Protein AF-A0ABC8TEW1-F1 (afdb_monomer)

Solvent-accessible surface area (backbone atoms only — not comparable to full-atom values): 14414 Å² total; per-residue (Å²): 144,77,84,78,77,64,67,67,63,64,53,52,62,52,54,54,56,55,55,70,75,44,94,51,66,62,62,63,57,70,31,60,87,65,43,56,61,57,52,53,56,56,70,73,49,79,91,61,73,75,91,67,68,48,74,65,58,56,48,53,52,50,57,64,40,71,76,42,60,70,69,55,37,52,51,50,47,52,53,52,58,56,67,64,66,72,83,84,66,89,37,22,52,32,55,56,67,49,50,53,58,57,54,73,49,40,28,35,48,41,70,60,51,52,51,51,46,56,58,61,72,70,68,54,79,44,64,67,50,22,47,51,52,39,48,55,56,48,50,58,66,68,56,46,58,73,72,49,67,75,49,80,71,56,82,92,49,49,31,30,40,52,73,36,58,68,46,33,59,29,52,50,49,40,49,55,48,41,68,46,57,44,95,75,61,46,73,64,49,53,53,50,32,55,52,27,48,53,48,45,52,49,65,69,66,50,80,83,59,90,54,80,61,78,40,68,30,40,38,69,52,47,29,59,75,58,63,42,47,78,38,68,79,76,72,80,79,69,75,81,76,78,80,124

Mean predicted aligned error: 14.43 Å

Foldseek 3Di:
DDDDPPPPVVLVLLVVLVVVLDPPCVVVVVCPPLCVVVVVVVVVDPPDQPVPQDPVNVVVVVVSQVVDPPSSVVVVVVVVVLSVPPDDDLWFKPPVSLLVSCLVWFKDFPVLVVVLLVLLLDFDLALVRLVVNLVSLVCSRVVGPRDDRRDAFDQPTKMFGCSDPPNVVLSVLLNVLSPDHSVPHDPVSVVSNNVSSVVNVVLAVPPPDPPPPRGMDHRVRVCVSSVMDTGHPPPDPPPPPPPD

Radius of gyration: 22.55 Å; Cα contacts (8 Å, |Δi|>4): 212; chains: 1; bounding box: 60×38×79 Å

Nearest PDB structures (foldseek):
  4gqh-assembly3_R  TM=7.582E-01  e=2.233E-05  Tobacco mosaic virus (vulgare)
  4gqh-assembly2_I-1  TM=7.416E-01  e=7.695E-05  Tobacco mosaic virus (vulgare)
  4gqh-assembly2_K  TM=7.281E-01  e=2.369E-04  Tobacco mosaic virus (vulgare)
  4gqh-assembly2_H  TM=7.197E-01  e=2.240E-04  Tobacco mosaic virus (vulgare)
  8eaw-assembly1_b  TM=5.676E-01  e=2.958E-05  Tobacco mosaic virus (vulgare)

Structure (mmCIF, N/CA/C/O backbone):
data_AF-A0ABC8TEW1-F1
#
_entry.id   AF-A0ABC8TEW1-F1
#
loop_
_atom_site.group_PDB
_atom_site.id
_atom_site.type_symbol
_atom_site.label_atom_id
_atom_site.label_alt_id
_atom_site.label_comp_id
_atom_site.label_asym_id
_atom_site.label_entity_id
_atom_site.label_seq_id
_atom_site.pdbx_PDB_ins_code
_atom_site.Cartn_x
_atom_site.Cartn_y
_atom_site.Cartn_z
_atom_site.occupancy
_atom_site.B_iso_or_equiv
_atom_site.auth_seq_id
_atom_site.auth_comp_id
_atom_site.auth_asym_id
_atom_site.auth_atom_id
_atom_site.pdbx_PDB_model_num
ATOM 1 N N . ILE A 1 1 ? 7.070 -18.036 26.709 1.00 30.47 1 ILE A N 1
ATOM 2 C CA . ILE A 1 1 ? 7.094 -18.257 25.244 1.00 30.47 1 ILE A CA 1
ATOM 3 C C . ILE A 1 1 ? 6.119 -17.262 24.622 1.00 30.47 1 ILE A C 1
ATOM 5 O O . ILE A 1 1 ? 4.966 -17.590 24.418 1.00 30.47 1 ILE A O 1
ATOM 9 N N . PHE A 1 2 ? 6.551 -16.016 24.442 1.00 23.75 2 PHE A N 1
ATOM 10 C CA . PHE A 1 2 ? 5.858 -15.011 23.633 1.00 23.75 2 PHE A CA 1
ATOM 11 C C . PHE A 1 2 ? 6.963 -14.154 23.026 1.00 23.75 2 PHE A C 1
ATOM 13 O O . PHE A 1 2 ? 7.597 -13.367 23.724 1.00 23.75 2 PHE A O 1
ATOM 20 N N . GLY A 1 3 ? 7.273 -14.422 21.759 1.00 24.09 3 GLY A N 1
ATOM 21 C CA . GLY A 1 3 ? 8.188 -13.604 20.979 1.00 24.09 3 GLY A CA 1
ATOM 22 C C . GLY A 1 3 ? 7.483 -12.306 20.623 1.00 24.09 3 GLY A C 1
ATOM 23 O O . GLY A 1 3 ? 6.549 -12.310 19.824 1.00 24.09 3 GLY A O 1
ATOM 24 N N . LEU A 1 4 ? 7.916 -11.208 21.240 1.00 26.20 4 LEU A N 1
ATOM 25 C CA . LEU A 1 4 ? 7.709 -9.878 20.690 1.00 26.20 4 LEU A CA 1
ATOM 26 C C . LEU A 1 4 ? 8.483 -9.822 19.371 1.00 26.20 4 LEU A C 1
ATOM 28 O O . LEU A 1 4 ? 9.708 -9.742 19.373 1.00 26.20 4 LEU A O 1
ATOM 32 N N . PHE A 1 5 ? 7.768 -9.905 18.251 1.00 27.91 5 PHE A N 1
ATOM 33 C CA . PHE A 1 5 ? 8.311 -9.439 16.984 1.00 27.91 5 PHE A CA 1
ATOM 34 C C . PHE A 1 5 ? 8.512 -7.931 17.106 1.00 27.91 5 PHE A C 1
ATOM 36 O O . PHE A 1 5 ? 7.558 -7.179 17.313 1.00 27.91 5 PHE A O 1
ATOM 43 N N . ASP A 1 6 ? 9.774 -7.522 17.044 1.00 31.48 6 ASP A N 1
ATOM 44 C CA . ASP A 1 6 ? 10.192 -6.134 17.081 1.00 31.48 6 ASP A CA 1
ATOM 45 C C . ASP A 1 6 ? 9.784 -5.446 15.775 1.00 31.48 6 ASP A C 1
ATOM 47 O O . ASP A 1 6 ? 10.439 -5.542 14.736 1.00 31.48 6 ASP A O 1
ATOM 51 N N . VAL A 1 7 ? 8.638 -4.775 15.832 1.00 35.22 7 VAL A N 1
ATOM 52 C CA . VAL A 1 7 ? 8.077 -3.995 14.731 1.00 35.22 7 VAL A CA 1
ATOM 53 C C . VAL A 1 7 ? 9.023 -2.844 14.344 1.00 35.22 7 VAL A C 1
ATOM 55 O O . VAL A 1 7 ? 9.007 -2.421 13.192 1.00 35.22 7 VAL A O 1
ATOM 58 N N . HIS A 1 8 ? 9.911 -2.377 15.236 1.00 31.91 8 HIS A N 1
ATOM 59 C CA . HIS A 1 8 ? 10.845 -1.290 14.923 1.00 31.91 8 HIS A CA 1
ATOM 60 C C . HIS A 1 8 ? 11.959 -1.694 13.950 1.00 31.91 8 HIS A C 1
ATOM 62 O O . HIS A 1 8 ? 12.359 -0.870 13.125 1.00 31.91 8 HIS A O 1
ATOM 68 N N . GLY A 1 9 ? 12.419 -2.950 13.979 1.00 30.22 9 GLY A N 1
ATOM 69 C CA . GLY A 1 9 ? 13.456 -3.433 13.059 1.00 30.22 9 GLY A CA 1
ATOM 70 C C . GLY A 1 9 ? 12.989 -3.479 11.599 1.00 30.22 9 GLY A C 1
ATOM 71 O O . GLY A 1 9 ? 13.737 -3.133 10.687 1.00 30.22 9 GLY A O 1
ATOM 72 N N . PHE A 1 10 ? 11.718 -3.824 11.368 1.00 32.62 10 PHE A N 1
ATOM 73 C CA . PHE A 1 10 ? 11.151 -3.937 10.019 1.00 32.62 10 PHE A CA 1
ATOM 74 C C . PHE A 1 10 ? 11.005 -2.571 9.322 1.00 32.62 10 PHE A C 1
ATOM 76 O O . PHE A 1 10 ? 11.212 -2.455 8.115 1.00 32.62 10 PHE A O 1
ATOM 83 N N . PHE A 1 11 ? 10.699 -1.517 10.087 1.00 33.81 11 PHE A N 1
ATOM 84 C CA . PHE A 1 11 ? 10.546 -0.162 9.550 1.00 33.81 11 PHE A CA 1
ATOM 85 C C . PHE A 1 11 ? 11.885 0.518 9.223 1.00 33.81 11 PHE A C 1
ATOM 87 O O . PHE A 1 11 ? 11.938 1.295 8.268 1.00 33.81 11 PHE A O 1
ATOM 94 N N . ASN A 1 12 ? 12.971 0.221 9.950 1.00 32.81 12 ASN A N 1
ATOM 95 C CA . ASN A 1 12 ? 14.274 0.868 9.732 1.00 32.81 12 ASN A CA 1
ATOM 96 C C . ASN A 1 12 ? 14.920 0.478 8.397 1.00 32.81 12 ASN A C 1
ATOM 98 O O . ASN A 1 12 ? 15.344 1.357 7.644 1.00 32.81 12 ASN A O 1
ATOM 102 N N . VAL A 1 13 ? 14.905 -0.810 8.043 1.00 34.59 13 VAL A N 1
ATOM 103 C CA . VAL A 1 13 ? 15.490 -1.298 6.781 1.00 34.59 13 VAL A CA 1
ATOM 104 C C . VAL A 1 13 ? 14.774 -0.698 5.558 1.00 34.59 13 VAL A C 1
ATOM 106 O O . VAL A 1 13 ? 15.417 -0.307 4.581 1.00 34.59 13 VAL A O 1
ATOM 109 N N . GLN A 1 14 ? 13.447 -0.542 5.624 1.00 36.62 14 GLN A N 1
ATOM 110 C CA . GLN A 1 14 ? 12.645 0.033 4.535 1.00 36.62 14 GLN A CA 1
ATOM 111 C C . GLN A 1 14 ? 12.821 1.555 4.400 1.00 36.62 14 GLN A C 1
ATOM 113 O O . GLN A 1 14 ? 12.861 2.074 3.283 1.00 36.62 14 GLN A O 1
ATOM 118 N N . LEU A 1 15 ? 13.004 2.274 5.513 1.00 35.50 15 LEU A N 1
ATOM 119 C CA . LEU A 1 15 ? 13.280 3.717 5.514 1.00 35.50 15 LEU A CA 1
ATOM 120 C C . LEU A 1 15 ? 14.621 4.057 4.849 1.00 35.50 15 LEU A C 1
ATOM 122 O O . LEU A 1 15 ? 14.737 5.090 4.186 1.00 35.50 15 LEU A O 1
ATOM 126 N N . VAL A 1 16 ? 15.622 3.184 4.988 1.00 35.34 16 VAL A N 1
ATOM 127 C CA . VAL A 1 16 ? 16.910 3.336 4.299 1.00 35.34 16 VAL A CA 1
ATOM 128 C C . VAL A 1 16 ? 16.748 3.093 2.793 1.00 35.34 16 VAL A C 1
ATOM 130 O O . VAL A 1 16 ? 17.253 3.886 2.002 1.00 35.34 16 VAL A O 1
ATOM 133 N N . ALA A 1 17 ? 15.985 2.076 2.375 1.00 34.44 17 ALA A N 1
ATOM 134 C CA . ALA A 1 17 ? 15.725 1.799 0.956 1.00 34.44 17 ALA A CA 1
ATOM 135 C C . ALA A 1 17 ? 14.921 2.917 0.256 1.00 34.44 17 ALA A C 1
ATOM 137 O O . ALA A 1 17 ? 15.228 3.292 -0.879 1.00 34.44 17 ALA A O 1
ATOM 138 N N . LEU A 1 18 ? 13.941 3.511 0.948 1.00 35.78 18 LEU A N 1
ATOM 139 C CA . LEU A 1 18 ? 13.173 4.663 0.456 1.00 35.78 18 LEU A CA 1
ATOM 140 C C . LEU A 1 18 ? 14.045 5.918 0.298 1.00 35.78 18 LEU A C 1
ATOM 142 O O . LEU A 1 18 ? 13.933 6.606 -0.715 1.00 35.78 18 LEU A O 1
ATOM 146 N N . LYS A 1 19 ? 14.973 6.176 1.232 1.00 36.22 19 LYS A N 1
ATOM 147 C CA . LYS A 1 19 ? 15.931 7.296 1.140 1.00 36.22 19 LYS A CA 1
ATOM 148 C C . LYS A 1 19 ? 16.967 7.141 0.025 1.00 36.22 19 LYS A C 1
ATOM 150 O O . LYS A 1 19 ? 17.519 8.137 -0.420 1.00 36.22 19 LYS A O 1
ATOM 155 N N . VAL A 1 20 ? 17.234 5.919 -0.432 1.00 39.50 20 VAL A N 1
ATOM 156 C CA . VAL A 1 20 ? 18.119 5.649 -1.583 1.00 39.50 20 VAL A CA 1
ATOM 157 C C . VAL A 1 20 ? 17.403 5.912 -2.916 1.00 39.50 20 VAL A C 1
ATOM 159 O O . VAL A 1 20 ? 18.057 6.161 -3.927 1.00 39.50 20 VAL A O 1
ATOM 162 N N . CYS A 1 21 ? 16.065 5.894 -2.927 1.00 36.19 21 CYS A N 1
ATOM 163 C CA . CYS A 1 21 ? 15.253 6.155 -4.119 1.00 36.19 21 CYS A CA 1
ATOM 164 C C . CYS A 1 21 ? 14.914 7.642 -4.332 1.00 36.19 21 CYS A C 1
ATOM 166 O O . CYS A 1 21 ? 14.529 8.015 -5.440 1.00 36.19 21 CYS A O 1
ATOM 168 N N . GLU A 1 22 ? 15.068 8.496 -3.318 1.00 35.66 22 GLU A N 1
ATOM 169 C CA . GLU A 1 22 ? 15.047 9.953 -3.483 1.00 35.66 22 GLU A CA 1
ATOM 170 C C . GLU A 1 22 ? 16.464 10.477 -3.765 1.00 35.66 22 GLU A C 1
ATOM 172 O O . GLU A 1 22 ? 17.426 10.023 -3.145 1.00 35.66 22 GLU A O 1
ATOM 177 N N . PRO A 1 23 ? 16.652 11.477 -4.644 1.00 37.69 23 PRO A N 1
ATOM 178 C CA . PRO A 1 23 ? 17.934 12.150 -4.789 1.00 37.69 23 PRO A CA 1
ATOM 179 C C . PRO A 1 23 ? 18.112 13.163 -3.646 1.00 37.69 23 PRO A C 1
ATOM 181 O O . PRO A 1 23 ? 18.338 14.347 -3.886 1.00 37.69 23 PRO A O 1
ATOM 184 N N . THR A 1 24 ? 17.956 12.755 -2.387 1.00 37.38 24 THR A N 1
ATOM 185 C CA . THR A 1 24 ? 18.134 13.666 -1.257 1.00 37.38 24 THR A CA 1
ATOM 186 C C . THR A 1 24 ? 19.605 13.682 -0.862 1.00 37.38 24 THR A C 1
ATOM 188 O O . THR A 1 24 ? 20.125 12.792 -0.188 1.00 37.38 24 THR A O 1
ATOM 191 N N . GLY A 1 25 ? 20.284 14.767 -1.250 1.00 33.91 25 GLY A N 1
ATOM 192 C CA . GLY A 1 25 ? 21.638 15.121 -0.809 1.00 33.91 25 GLY A CA 1
ATOM 193 C C . GLY A 1 25 ? 21.838 15.115 0.717 1.00 33.91 25 GLY A C 1
ATOM 194 O O . GLY A 1 25 ? 22.969 15.197 1.177 1.00 33.91 25 GLY A O 1
ATOM 195 N N . GLU A 1 26 ? 20.775 14.955 1.506 1.00 36.06 26 GLU A N 1
ATOM 196 C CA . GLU A 1 26 ? 20.777 14.753 2.955 1.00 36.06 26 GLU A CA 1
ATOM 197 C C . GLU A 1 26 ? 21.458 13.433 3.393 1.00 36.06 26 GLU A C 1
ATOM 199 O O . GLU A 1 26 ? 22.205 13.431 4.374 1.00 36.06 26 GLU A O 1
ATOM 204 N N . LEU A 1 27 ? 21.285 12.318 2.657 1.00 37.56 27 LEU A N 1
ATOM 205 C CA . LEU A 1 27 ? 21.966 11.043 2.969 1.00 37.56 27 LEU A CA 1
ATOM 206 C C . LEU A 1 27 ? 23.476 11.154 2.685 1.00 37.56 27 LEU A C 1
ATOM 208 O O . LEU A 1 27 ? 24.302 10.697 3.473 1.00 37.56 27 LEU A O 1
ATOM 212 N N . LEU A 1 28 ? 23.834 11.858 1.604 1.00 36.53 28 LEU A N 1
ATOM 213 C CA . LEU A 1 28 ? 25.216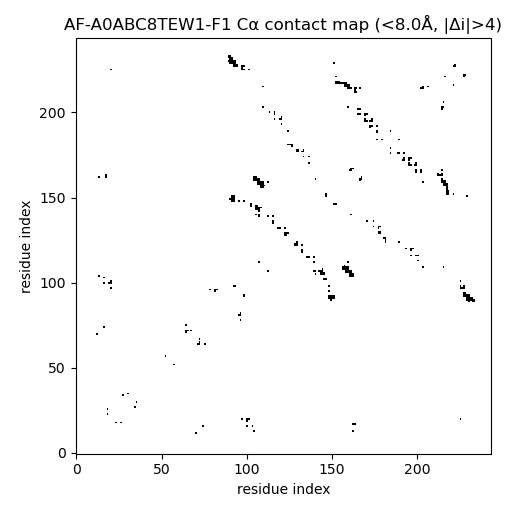 12.180 1.233 1.00 36.53 28 LEU A CA 1
ATOM 214 C C . LEU A 1 28 ? 25.881 13.148 2.229 1.00 36.53 28 LEU A C 1
ATOM 216 O O . LEU A 1 28 ? 27.068 13.004 2.508 1.00 36.53 28 LEU A O 1
ATOM 220 N N . ARG A 1 29 ? 25.121 14.083 2.820 1.00 36.69 29 ARG A N 1
ATOM 221 C CA . ARG A 1 29 ? 25.590 14.969 3.906 1.00 36.69 29 ARG A CA 1
ATOM 222 C C . ARG A 1 29 ? 25.714 14.256 5.254 1.00 36.69 29 ARG A C 1
ATOM 224 O O . ARG A 1 29 ? 26.554 14.633 6.057 1.00 36.69 29 ARG A O 1
ATOM 231 N N . THR A 1 30 ? 24.911 13.225 5.519 1.00 37.53 30 THR A N 1
ATOM 232 C CA . THR A 1 30 ? 25.032 12.424 6.757 1.00 37.53 30 THR A CA 1
ATOM 233 C C . THR A 1 30 ? 26.187 11.415 6.664 1.00 37.53 30 THR A C 1
ATOM 235 O O . THR A 1 30 ? 26.800 11.064 7.667 1.00 37.53 30 THR A O 1
ATOM 238 N N . LEU A 1 31 ? 26.567 11.022 5.445 1.00 38.28 31 LEU A N 1
ATOM 239 C CA . LEU A 1 31 ? 27.802 10.297 5.122 1.00 38.28 31 LEU A CA 1
ATOM 240 C C . LEU A 1 31 ? 29.069 11.188 5.179 1.00 38.28 31 LEU A C 1
ATOM 242 O O . LEU A 1 31 ? 30.119 10.809 4.649 1.00 38.28 31 LEU A O 1
ATOM 246 N N . ASP A 1 32 ? 29.012 12.365 5.808 1.00 46.19 32 ASP A N 1
ATOM 247 C CA . ASP A 1 32 ? 30.124 13.313 5.830 1.00 46.19 32 ASP A CA 1
ATOM 248 C C . ASP A 1 32 ? 31.307 12.843 6.707 1.00 46.19 32 ASP A C 1
ATOM 250 O O . ASP A 1 32 ? 31.172 12.216 7.758 1.00 46.19 32 ASP A O 1
ATOM 254 N N . ARG A 1 33 ? 32.507 13.120 6.185 1.00 40.25 33 ARG A N 1
ATOM 255 C CA . ARG A 1 33 ? 33.866 12.615 6.487 1.00 40.25 33 ARG A CA 1
ATOM 256 C C . ARG A 1 33 ? 34.217 11.170 6.112 1.00 40.25 33 ARG A C 1
ATOM 258 O O . ARG A 1 33 ? 35.390 10.925 5.817 1.00 40.25 33 ARG A O 1
ATOM 265 N N . ARG A 1 34 ? 33.289 10.204 6.092 1.00 39.84 34 ARG A N 1
ATOM 266 C CA . ARG A 1 34 ? 33.608 8.803 5.700 1.00 39.84 34 ARG A CA 1
ATOM 267 C C . ARG A 1 34 ? 33.161 8.438 4.280 1.00 39.84 34 ARG A C 1
ATOM 269 O O . ARG A 1 34 ? 33.935 7.794 3.581 1.00 39.84 34 ARG A O 1
ATOM 276 N N . GLY A 1 35 ? 32.002 8.913 3.822 1.00 36.88 35 GLY A N 1
ATOM 277 C CA . GLY A 1 35 ? 31.485 8.667 2.469 1.00 36.88 35 GLY A CA 1
ATOM 278 C C . GLY A 1 35 ? 32.208 9.442 1.369 1.00 36.88 35 GLY A C 1
ATOM 279 O O . GLY A 1 35 ? 32.304 8.947 0.250 1.00 36.88 35 GLY A O 1
ATOM 280 N N . LYS A 1 36 ? 32.822 10.587 1.700 1.00 41.25 36 LYS A N 1
ATOM 281 C CA . LYS A 1 36 ? 33.647 11.366 0.760 1.00 41.25 36 LYS A CA 1
ATOM 282 C C . LYS A 1 36 ? 34.769 10.524 0.133 1.00 41.25 36 LYS A C 1
ATOM 284 O O . LYS A 1 36 ? 34.971 10.589 -1.063 1.00 41.25 36 LYS A O 1
ATOM 289 N N . ARG A 1 37 ? 35.385 9.610 0.896 1.00 44.47 37 ARG A N 1
ATOM 290 C CA . ARG A 1 37 ? 36.405 8.676 0.377 1.00 44.47 37 ARG A CA 1
ATOM 291 C C . ARG A 1 37 ? 35.867 7.632 -0.603 1.00 44.47 37 ARG A C 1
ATOM 293 O O . ARG A 1 37 ? 36.626 7.157 -1.434 1.00 44.47 37 ARG A O 1
ATOM 300 N N . ILE A 1 38 ? 34.596 7.249 -0.487 1.00 40.94 38 ILE A N 1
A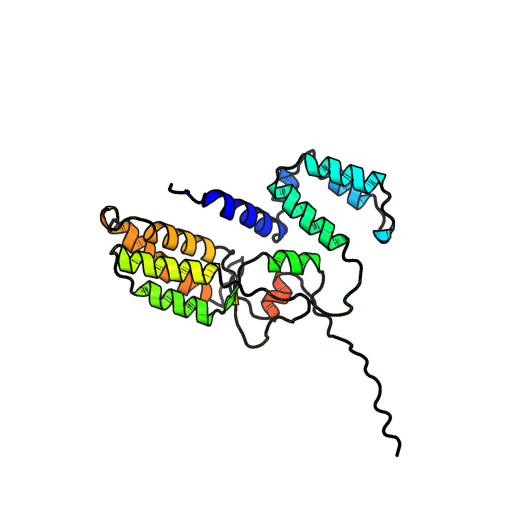TOM 301 C CA . ILE A 1 38 ? 33.963 6.271 -1.383 1.00 40.94 38 ILE A CA 1
ATOM 302 C C . ILE A 1 38 ? 33.534 6.961 -2.681 1.00 40.94 38 ILE A C 1
ATOM 304 O O . ILE A 1 38 ? 33.739 6.401 -3.750 1.00 40.94 38 ILE A O 1
ATOM 308 N N . ILE A 1 39 ? 33.002 8.185 -2.592 1.00 42.00 39 ILE A N 1
ATOM 309 C CA . ILE A 1 39 ? 32.638 9.007 -3.756 1.00 42.00 39 ILE A CA 1
ATOM 310 C C . ILE A 1 39 ? 33.896 9.424 -4.524 1.00 42.00 39 ILE A C 1
ATOM 312 O O . ILE A 1 39 ? 33.972 9.154 -5.715 1.00 42.00 39 ILE A O 1
ATOM 316 N N . ASP A 1 40 ? 34.918 9.943 -3.835 1.00 42.31 40 ASP A N 1
ATOM 317 C CA . ASP A 1 40 ? 36.201 10.303 -4.450 1.00 42.31 40 ASP A CA 1
ATOM 318 C C . ASP A 1 40 ? 36.857 9.073 -5.113 1.00 42.31 40 ASP A C 1
ATOM 320 O O . ASP A 1 40 ? 37.405 9.186 -6.198 1.00 42.31 40 ASP A O 1
ATOM 324 N N . PHE A 1 41 ? 36.742 7.870 -4.527 1.00 44.56 41 PHE A N 1
ATOM 325 C CA . PHE A 1 41 ? 37.249 6.627 -5.130 1.00 44.56 41 PHE A CA 1
ATOM 326 C C . PHE A 1 41 ? 36.469 6.182 -6.379 1.00 44.56 41 PHE A C 1
ATOM 328 O O . PHE A 1 41 ? 37.050 5.560 -7.266 1.00 44.56 41 PHE A O 1
ATOM 335 N N . VAL A 1 42 ? 35.163 6.456 -6.449 1.00 43.53 42 VAL A N 1
ATOM 336 C CA . VAL A 1 42 ? 34.327 6.140 -7.618 1.00 43.53 42 VAL A CA 1
ATOM 337 C C . VAL A 1 42 ? 34.539 7.167 -8.736 1.00 43.53 42 VAL A C 1
ATOM 339 O O . VAL A 1 42 ? 34.614 6.768 -9.897 1.00 43.53 42 VAL A O 1
ATOM 342 N N . ASP A 1 43 ? 34.707 8.447 -8.396 1.00 39.56 43 ASP A N 1
ATOM 343 C CA . ASP A 1 43 ? 34.947 9.534 -9.354 1.00 39.56 43 ASP A CA 1
ATOM 344 C C . ASP A 1 43 ? 36.376 9.517 -9.939 1.00 39.56 43 ASP A C 1
ATOM 346 O O . ASP A 1 43 ? 36.553 9.849 -11.112 1.00 39.56 43 ASP A O 1
ATOM 350 N N . ASP A 1 44 ? 37.390 9.050 -9.192 1.00 42.53 44 ASP A N 1
ATOM 351 C CA . ASP A 1 44 ? 38.777 8.903 -9.690 1.00 42.53 44 ASP A CA 1
ATOM 352 C C . ASP A 1 44 ? 38.986 7.678 -10.606 1.00 42.53 44 ASP A C 1
ATOM 354 O O . ASP A 1 44 ? 40.089 7.448 -11.112 1.00 42.53 44 ASP A O 1
ATOM 358 N N . GLN A 1 45 ? 37.957 6.850 -10.826 1.00 40.38 45 GLN A N 1
ATOM 359 C CA . GLN A 1 45 ? 38.037 5.695 -11.723 1.00 40.38 45 GLN A CA 1
ATOM 360 C C . GLN A 1 45 ? 37.411 6.043 -13.081 1.00 40.38 45 GLN A C 1
ATOM 362 O O . GLN A 1 45 ? 36.187 6.022 -13.233 1.00 40.38 45 GLN A O 1
ATOM 367 N N . PRO A 1 46 ? 38.218 6.327 -14.121 1.00 35.19 46 PRO A N 1
ATOM 368 C CA . PRO A 1 46 ? 37.694 6.691 -15.427 1.00 35.19 46 PRO A CA 1
ATOM 369 C C . PRO A 1 46 ? 37.023 5.472 -16.058 1.00 35.19 46 PRO A C 1
ATOM 371 O O . PRO A 1 46 ? 37.730 4.590 -16.532 1.00 35.19 46 PRO A O 1
ATOM 374 N N . THR A 1 47 ? 35.684 5.421 -16.026 1.00 39.12 47 THR A N 1
ATOM 375 C CA . THR A 1 47 ? 34.744 4.655 -16.885 1.00 39.12 47 THR A CA 1
ATOM 376 C C . THR A 1 47 ? 35.315 3.465 -17.684 1.00 39.12 47 THR A C 1
ATOM 378 O O . THR A 1 47 ? 35.034 3.276 -18.867 1.00 39.12 47 THR A O 1
ATOM 381 N N . LYS A 1 48 ? 36.090 2.593 -17.039 1.00 36.41 48 LYS A N 1
ATOM 382 C CA . LYS A 1 48 ? 36.524 1.307 -17.582 1.00 36.41 48 LYS A CA 1
ATOM 383 C C . LYS A 1 48 ? 35.662 0.241 -16.937 1.00 36.41 48 LYS A C 1
ATOM 385 O O . LYS A 1 48 ? 35.449 0.265 -15.728 1.00 36.41 48 LYS A O 1
ATOM 390 N N . LYS A 1 49 ? 35.156 -0.678 -17.768 1.00 43.41 49 LYS A N 1
ATOM 391 C CA . LYS A 1 49 ? 34.392 -1.864 -17.355 1.00 43.41 49 LYS A CA 1
ATOM 392 C C . LYS A 1 49 ? 34.922 -2.403 -16.019 1.00 43.41 49 LYS A C 1
ATOM 394 O O . LYS A 1 49 ? 36.101 -2.738 -15.904 1.00 43.41 49 LYS A O 1
ATOM 399 N N . LEU A 1 50 ? 34.033 -2.510 -15.031 1.00 44.09 50 LEU A N 1
ATOM 400 C CA . LEU A 1 50 ? 34.327 -2.988 -13.672 1.00 44.09 50 LEU A CA 1
ATOM 401 C C . LEU A 1 50 ? 34.823 -4.449 -13.631 1.00 44.09 50 LEU A C 1
ATOM 403 O O . LEU A 1 50 ? 35.251 -4.926 -12.580 1.00 44.09 50 LEU A O 1
ATOM 407 N N . SER A 1 51 ? 34.883 -5.129 -14.782 1.00 42.06 51 SER A N 1
ATOM 408 C CA . SER A 1 51 ? 35.570 -6.408 -14.987 1.00 42.06 51 SER A CA 1
ATOM 409 C C . SER A 1 51 ? 37.077 -6.367 -14.662 1.00 42.06 51 SER A C 1
ATOM 411 O O . SER A 1 51 ? 37.718 -7.413 -14.641 1.00 42.06 51 SER A O 1
ATOM 413 N N . GLY A 1 52 ? 37.658 -5.183 -14.408 1.00 39.72 52 GLY A N 1
ATOM 414 C CA . GLY A 1 52 ? 39.078 -4.982 -14.088 1.00 39.72 52 GLY A CA 1
ATOM 415 C C . GLY A 1 52 ? 39.417 -4.605 -12.639 1.00 39.72 52 GLY A C 1
ATOM 416 O O . GLY A 1 52 ? 40.585 -4.331 -12.365 1.00 39.72 52 GLY A O 1
ATOM 417 N N . ILE A 1 53 ? 38.459 -4.561 -11.701 1.00 50.09 53 ILE A N 1
ATOM 418 C CA . ILE A 1 53 ? 38.783 -4.200 -10.307 1.00 50.09 53 ILE A CA 1
ATOM 419 C C . ILE A 1 53 ? 39.674 -5.286 -9.687 1.00 50.09 53 ILE A C 1
ATOM 421 O O . ILE A 1 53 ? 39.251 -6.432 -9.496 1.00 50.09 53 ILE A O 1
ATOM 425 N N . ASN A 1 54 ? 40.905 -4.908 -9.331 1.00 51.47 54 ASN A N 1
ATOM 426 C CA . ASN A 1 54 ? 41.862 -5.817 -8.714 1.00 51.47 54 ASN A CA 1
ATOM 427 C C . ASN A 1 54 ? 41.408 -6.248 -7.301 1.00 51.47 54 ASN A C 1
ATOM 429 O O . ASN A 1 54 ? 40.591 -5.605 -6.635 1.00 51.47 54 ASN A O 1
ATOM 433 N N . ARG A 1 55 ? 41.947 -7.374 -6.823 1.00 46.78 55 ARG A N 1
ATOM 434 C CA . ARG A 1 55 ? 41.582 -7.974 -5.528 1.00 46.78 55 ARG A CA 1
ATOM 435 C C . ARG A 1 55 ? 41.779 -7.018 -4.341 1.00 46.78 55 ARG A C 1
ATOM 437 O O . ARG A 1 55 ? 41.041 -7.121 -3.366 1.00 46.78 55 ARG A O 1
ATOM 444 N N . ALA A 1 56 ? 42.733 -6.091 -4.431 1.00 47.66 56 ALA A N 1
ATOM 445 C CA . ALA A 1 56 ? 43.013 -5.113 -3.384 1.00 47.66 56 ALA A CA 1
ATOM 446 C C . ALA A 1 56 ? 41.923 -4.033 -3.303 1.00 47.66 56 ALA A C 1
ATOM 448 O O . ALA A 1 56 ? 41.460 -3.724 -2.211 1.00 47.66 56 ALA A O 1
ATOM 449 N N . SER A 1 57 ? 41.431 -3.541 -4.441 1.00 50.91 57 SER A N 1
ATOM 450 C CA . SER A 1 57 ? 40.309 -2.599 -4.501 1.00 50.91 57 SER A CA 1
ATOM 451 C C . SER A 1 57 ? 39.000 -3.231 -4.016 1.00 50.91 57 SER A C 1
ATOM 453 O O . SER A 1 57 ? 38.267 -2.603 -3.259 1.00 50.91 57 SER A O 1
ATOM 455 N N . LYS A 1 58 ? 38.735 -4.506 -4.349 1.00 50.03 58 LYS A N 1
ATOM 456 C CA . LYS A 1 58 ? 37.581 -5.248 -3.793 1.00 50.03 58 LYS A CA 1
ATOM 457 C C . LYS A 1 58 ? 37.676 -5.397 -2.271 1.00 50.03 58 LYS A C 1
ATOM 459 O O . LYS A 1 58 ? 36.680 -5.223 -1.576 1.00 50.03 58 LYS A O 1
ATOM 464 N N . LYS A 1 59 ? 38.876 -5.688 -1.758 1.00 50.38 59 LYS A N 1
ATOM 465 C CA . LYS A 1 59 ? 39.146 -5.808 -0.320 1.00 50.38 59 LYS A CA 1
ATOM 466 C C . LYS A 1 59 ? 38.986 -4.469 0.409 1.00 50.38 59 LYS A C 1
ATOM 468 O O . LYS A 1 59 ? 38.347 -4.445 1.449 1.00 50.38 59 LYS A O 1
ATOM 473 N N . ALA A 1 60 ? 39.476 -3.367 -0.158 1.00 53.75 60 ALA A N 1
ATOM 474 C CA . ALA A 1 60 ? 39.336 -2.033 0.428 1.00 53.75 60 ALA A CA 1
ATOM 475 C C . ALA A 1 60 ? 37.871 -1.564 0.486 1.00 53.75 60 ALA A C 1
ATOM 477 O O . ALA A 1 60 ? 37.454 -0.984 1.484 1.00 53.75 60 ALA A O 1
ATOM 478 N N . ILE A 1 61 ? 37.074 -1.867 -0.549 1.00 53.47 61 ILE A N 1
ATOM 479 C CA . ILE A 1 61 ? 35.621 -1.638 -0.534 1.00 53.47 61 ILE A CA 1
ATOM 480 C C . ILE A 1 61 ? 34.978 -2.477 0.574 1.00 53.47 61 ILE A C 1
ATOM 482 O O . ILE A 1 61 ? 34.248 -1.938 1.395 1.00 53.47 61 ILE A O 1
ATOM 486 N N . PHE A 1 62 ? 35.286 -3.773 0.644 1.00 48.12 62 PHE A N 1
ATOM 487 C CA . PHE A 1 62 ? 34.740 -4.670 1.665 1.00 48.12 62 PHE A CA 1
ATOM 488 C C . PHE A 1 62 ? 35.088 -4.213 3.095 1.00 48.12 62 PHE A C 1
ATOM 490 O O . PHE A 1 62 ? 34.210 -4.155 3.948 1.00 48.12 62 PHE A O 1
ATOM 497 N N . GLU A 1 63 ? 36.333 -3.801 3.343 1.00 52.25 63 GLU A N 1
ATOM 498 C CA . GLU A 1 63 ? 36.796 -3.296 4.645 1.00 52.25 63 GLU A CA 1
ATOM 499 C C . GLU A 1 63 ? 36.162 -1.942 5.013 1.00 52.25 63 GLU A C 1
ATOM 501 O O . GLU A 1 63 ? 35.765 -1.729 6.161 1.00 52.25 63 GLU A O 1
ATOM 506 N N . ALA A 1 64 ? 35.986 -1.039 4.041 1.00 52.31 64 ALA A N 1
ATOM 507 C CA . ALA A 1 64 ? 35.257 0.215 4.244 1.00 52.31 64 ALA A CA 1
ATOM 508 C C . ALA A 1 64 ? 33.772 -0.025 4.575 1.00 52.31 64 ALA A C 1
ATOM 510 O O . ALA A 1 64 ? 33.172 0.735 5.337 1.00 52.31 64 ALA A O 1
ATOM 511 N N . VAL A 1 65 ? 33.202 -1.101 4.030 1.00 47.91 65 VAL A N 1
ATOM 512 C CA . VAL A 1 65 ? 31.801 -1.498 4.193 1.00 47.91 65 VAL A CA 1
ATOM 513 C C . VAL A 1 65 ? 31.567 -2.222 5.528 1.00 47.91 65 VAL A C 1
ATOM 515 O O . VAL A 1 65 ? 30.555 -1.968 6.171 1.00 47.91 65 VAL A O 1
ATOM 518 N N . THR A 1 66 ? 32.527 -3.005 6.036 1.00 49.66 66 THR A N 1
ATOM 519 C CA . THR A 1 66 ? 32.443 -3.670 7.360 1.00 49.66 66 THR A CA 1
ATOM 520 C C . THR A 1 66 ? 32.394 -2.723 8.566 1.00 49.66 66 THR A C 1
ATOM 522 O O . THR A 1 66 ? 32.085 -3.157 9.671 1.00 49.66 66 THR A O 1
ATOM 525 N N . GLY A 1 67 ? 32.684 -1.431 8.378 1.00 50.03 67 GLY A N 1
ATOM 526 C CA . GLY A 1 67 ? 32.544 -0.401 9.416 1.00 50.03 67 GLY A CA 1
ATOM 527 C C . GLY A 1 67 ? 31.170 0.280 9.461 1.00 50.03 67 GLY A C 1
ATOM 528 O O . GLY A 1 67 ? 30.978 1.199 10.261 1.00 50.03 67 GLY A O 1
ATOM 529 N N . LEU A 1 68 ? 30.246 -0.116 8.584 1.00 52.47 68 LEU A N 1
ATOM 530 C CA . LEU A 1 68 ? 28.867 0.364 8.527 1.00 52.47 68 LEU A CA 1
ATOM 531 C C . LEU A 1 68 ? 27.972 -0.697 9.187 1.00 52.47 68 LEU A C 1
ATOM 533 O O . LEU A 1 68 ? 28.247 -1.885 9.058 1.00 52.47 68 LEU A O 1
ATOM 537 N N . GLY A 1 69 ? 26.941 -0.289 9.935 1.00 59.34 69 GLY A N 1
ATOM 538 C CA . GLY A 1 69 ? 26.051 -1.232 10.635 1.00 59.34 69 GLY A CA 1
ATOM 539 C C . GLY A 1 69 ? 25.449 -2.294 9.701 1.00 59.34 69 GLY A C 1
ATOM 540 O O . GLY A 1 69 ? 25.364 -2.077 8.491 1.00 59.34 69 GLY A O 1
ATOM 541 N N . GLU A 1 70 ? 25.023 -3.434 10.259 1.00 52.28 70 GLU A N 1
ATOM 542 C CA . GLU A 1 70 ? 24.563 -4.624 9.512 1.00 52.28 70 GLU A CA 1
ATOM 543 C C . GLU A 1 70 ? 23.525 -4.315 8.414 1.00 52.28 70 GLU A C 1
ATOM 545 O O . GLU A 1 70 ? 23.562 -4.899 7.332 1.00 52.28 70 GLU A O 1
ATOM 550 N N . GLU A 1 71 ? 22.655 -3.329 8.633 1.00 52.84 71 GLU A N 1
ATOM 551 C CA . GLU A 1 71 ? 21.640 -2.895 7.664 1.00 52.84 71 GLU A CA 1
ATOM 552 C C . GLU A 1 71 ? 22.246 -2.234 6.408 1.00 52.84 71 GLU A C 1
ATOM 554 O O . GLU A 1 71 ? 21.808 -2.484 5.283 1.00 52.84 71 GLU A O 1
ATOM 559 N N . LEU A 1 72 ? 23.307 -1.436 6.574 1.00 58.88 72 LEU A N 1
ATOM 560 C CA . LEU A 1 72 ? 24.050 -0.820 5.469 1.00 58.88 72 LEU A CA 1
ATOM 561 C C . LEU A 1 72 ? 24.926 -1.846 4.747 1.00 58.88 72 LEU A C 1
ATOM 563 O O . LEU A 1 72 ? 25.104 -1.740 3.536 1.00 58.88 72 LEU A O 1
ATOM 567 N N . LEU A 1 73 ? 25.429 -2.850 5.467 1.00 55.44 73 LEU A N 1
ATOM 568 C CA . LEU A 1 73 ? 26.153 -3.994 4.910 1.00 55.44 73 LEU A CA 1
ATOM 569 C C . LEU A 1 73 ? 25.266 -4.849 3.997 1.00 55.44 73 LEU A C 1
ATOM 571 O O . LEU A 1 73 ? 25.711 -5.241 2.921 1.00 55.44 73 LEU A O 1
ATOM 575 N N . LEU A 1 74 ? 24.010 -5.097 4.381 1.00 56.56 74 LEU A N 1
ATOM 576 C CA . LEU A 1 74 ? 23.039 -5.822 3.553 1.00 56.56 74 LEU A CA 1
ATOM 577 C C . LEU A 1 74 ? 22.629 -5.014 2.318 1.00 56.56 74 LEU A C 1
ATOM 579 O O . LEU A 1 74 ? 22.584 -5.552 1.209 1.00 56.56 74 LEU A O 1
ATOM 583 N N . LEU A 1 75 ? 22.402 -3.709 2.481 1.00 61.38 75 LEU A N 1
ATOM 584 C CA . LEU A 1 75 ? 22.087 -2.819 1.369 1.00 61.38 75 LEU A CA 1
ATOM 585 C C . LEU A 1 75 ? 23.264 -2.711 0.388 1.00 61.38 75 LEU A C 1
ATOM 587 O O . LEU A 1 75 ? 23.088 -2.940 -0.807 1.00 61.38 75 LEU A O 1
ATOM 591 N N . LEU A 1 76 ? 24.476 -2.439 0.875 1.00 60.97 76 LEU A N 1
ATOM 592 C CA . LEU A 1 76 ? 25.679 -2.359 0.042 1.00 60.97 76 LEU A CA 1
ATOM 593 C C . LEU A 1 76 ? 26.046 -3.718 -0.549 1.00 60.97 76 LEU A C 1
ATOM 595 O O . LEU A 1 76 ? 26.455 -3.775 -1.703 1.00 60.97 76 LEU A O 1
ATOM 599 N N . GLY A 1 77 ? 25.832 -4.811 0.183 1.00 61.34 77 GLY A N 1
ATOM 600 C CA . GLY A 1 77 ? 25.962 -6.176 -0.319 1.00 61.34 77 GLY A CA 1
ATOM 601 C C . GLY A 1 77 ? 25.010 -6.446 -1.481 1.00 61.34 77 GLY A C 1
ATOM 602 O O . GLY A 1 77 ? 25.442 -6.951 -2.512 1.00 61.34 77 GLY A O 1
ATOM 603 N N . SER A 1 78 ? 23.744 -6.029 -1.380 1.00 56.59 78 SER A N 1
ATOM 604 C CA . SER A 1 78 ? 22.780 -6.154 -2.479 1.00 56.59 78 SER A CA 1
ATOM 605 C C . SER A 1 78 ? 23.168 -5.291 -3.686 1.00 56.59 78 SER A C 1
ATOM 607 O O . SER A 1 78 ? 23.121 -5.761 -4.820 1.00 56.59 78 SER A O 1
ATOM 609 N N . ILE A 1 79 ? 23.642 -4.060 -3.466 1.00 59.94 79 ILE A N 1
ATOM 610 C CA . ILE A 1 79 ? 24.114 -3.164 -4.530 1.00 59.94 79 ILE A CA 1
ATOM 611 C C . ILE A 1 79 ? 25.346 -3.764 -5.222 1.00 59.94 79 ILE A C 1
ATOM 613 O O . ILE A 1 79 ? 25.389 -3.829 -6.448 1.00 59.94 79 ILE A O 1
ATOM 617 N N . LEU A 1 80 ? 26.321 -4.263 -4.458 1.00 57.56 80 LEU A N 1
ATOM 618 C CA . LEU A 1 80 ? 27.557 -4.851 -4.976 1.00 57.56 80 LEU A CA 1
ATOM 619 C C . LEU A 1 80 ? 27.312 -6.176 -5.704 1.00 57.56 80 LEU A C 1
ATOM 621 O O . LEU A 1 80 ? 27.866 -6.370 -6.782 1.00 57.56 80 LEU A O 1
ATOM 625 N N . MET A 1 81 ? 26.454 -7.057 -5.183 1.00 58.09 81 MET A N 1
ATOM 626 C CA . MET A 1 81 ? 26.088 -8.307 -5.865 1.00 58.09 81 MET A CA 1
ATOM 627 C C . MET A 1 81 ? 25.352 -8.043 -7.186 1.00 58.09 81 MET A C 1
ATOM 629 O O . MET A 1 81 ? 25.543 -8.781 -8.146 1.00 58.09 81 MET A O 1
ATOM 633 N N . ASN A 1 82 ? 24.598 -6.944 -7.275 1.00 53.09 82 ASN A N 1
ATOM 634 C CA . ASN A 1 82 ? 23.910 -6.523 -8.497 1.00 53.09 82 ASN A CA 1
ATOM 635 C C . ASN A 1 82 ? 24.817 -5.798 -9.507 1.00 53.09 82 ASN A C 1
ATOM 637 O O . ASN A 1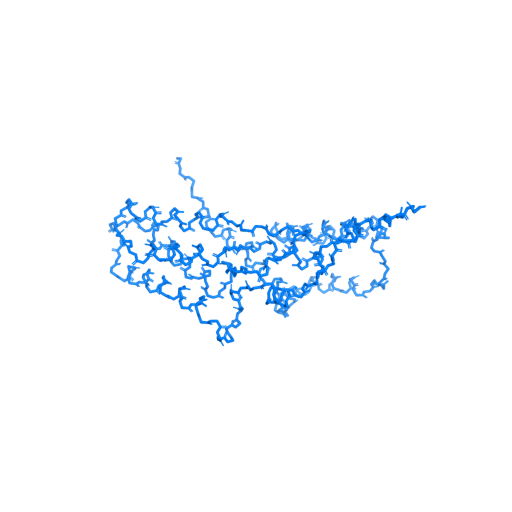 82 ? 24.518 -5.793 -10.697 1.00 53.09 82 ASN A O 1
ATOM 641 N N . ILE A 1 83 ? 25.922 -5.193 -9.057 1.00 52.59 83 ILE A N 1
ATOM 642 C CA . ILE A 1 83 ? 26.968 -4.640 -9.937 1.00 52.59 83 ILE A CA 1
ATOM 643 C C . ILE A 1 83 ? 27.792 -5.769 -10.581 1.00 52.59 83 ILE A C 1
ATOM 645 O O . ILE A 1 83 ? 28.323 -5.591 -11.675 1.00 52.59 83 ILE A O 1
ATOM 649 N N . VAL A 1 84 ? 27.891 -6.930 -9.920 1.00 51.69 84 VAL A N 1
ATOM 650 C CA . VAL A 1 84 ? 28.593 -8.117 -10.437 1.00 51.69 84 VAL A CA 1
ATOM 651 C C . VAL A 1 84 ? 27.733 -8.935 -11.413 1.00 51.69 84 VAL A C 1
ATOM 653 O O . VAL A 1 84 ? 28.287 -9.773 -12.123 1.00 51.69 84 VAL A O 1
ATOM 656 N N . ASP A 1 85 ? 26.425 -8.666 -11.531 1.00 51.88 85 ASP A N 1
ATOM 657 C CA . ASP A 1 85 ? 25.576 -9.269 -12.573 1.00 51.88 85 ASP A CA 1
ATOM 658 C C . ASP A 1 85 ? 25.817 -8.577 -13.934 1.00 51.88 85 ASP A C 1
ATOM 660 O O . ASP A 1 85 ? 25.072 -7.730 -14.435 1.00 51.88 85 ASP A O 1
ATOM 664 N N . ASP A 1 86 ? 26.987 -8.914 -14.468 1.00 48.66 86 ASP A N 1
ATOM 665 C CA . ASP A 1 86 ? 27.625 -8.485 -15.702 1.00 48.66 86 ASP A CA 1
ATOM 666 C C . ASP A 1 86 ? 26.872 -9.081 -16.913 1.00 48.66 86 ASP A C 1
ATOM 668 O O . ASP A 1 86 ? 27.107 -10.205 -17.346 1.00 48.66 86 ASP A O 1
ATOM 672 N N . GLY A 1 87 ? 25.916 -8.336 -17.474 1.00 50.47 87 GLY A N 1
ATOM 673 C CA . GLY A 1 87 ? 25.588 -8.426 -18.905 1.00 50.47 87 GLY A CA 1
ATOM 674 C C . GLY A 1 87 ? 24.847 -9.661 -19.449 1.00 50.47 87 GLY A C 1
ATOM 675 O O . GLY A 1 87 ? 24.870 -9.846 -20.664 1.00 50.47 87 GLY A O 1
ATOM 676 N N . SER A 1 88 ? 24.166 -10.487 -18.644 1.00 52.16 88 SER A N 1
ATOM 677 C CA . SER A 1 88 ? 23.601 -11.759 -19.154 1.00 52.16 88 SER A CA 1
ATOM 678 C C . SER A 1 88 ? 22.165 -11.714 -19.709 1.00 52.16 88 SER A C 1
ATOM 680 O O . SER A 1 88 ? 21.756 -12.635 -20.415 1.00 52.16 88 SER A O 1
ATOM 682 N N . THR A 1 89 ? 21.389 -10.650 -19.477 1.00 55.56 89 THR A N 1
ATOM 683 C CA . THR A 1 89 ? 20.045 -10.514 -20.072 1.00 55.56 89 THR A CA 1
ATOM 684 C C . THR A 1 89 ? 19.989 -9.310 -21.007 1.00 55.56 89 THR A C 1
ATOM 686 O O . THR A 1 89 ? 19.959 -8.165 -20.551 1.00 55.56 89 THR A O 1
ATOM 689 N N . ASN A 1 90 ? 19.924 -9.558 -22.319 1.00 72.50 90 ASN A N 1
ATOM 690 C CA . ASN A 1 90 ? 19.773 -8.514 -23.346 1.00 72.50 90 ASN A CA 1
ATOM 691 C C . ASN A 1 90 ? 18.403 -7.803 -23.317 1.00 72.50 90 ASN A C 1
ATOM 693 O O . ASN A 1 90 ? 18.191 -6.847 -24.063 1.00 72.50 90 ASN A O 1
ATOM 697 N N . TYR A 1 91 ? 17.487 -8.235 -22.448 1.00 83.56 91 TYR A N 1
ATOM 698 C CA . TYR A 1 91 ? 16.115 -7.749 -22.358 1.00 83.56 91 TYR A CA 1
ATOM 699 C C . TYR A 1 91 ? 15.660 -7.569 -20.903 1.00 83.56 91 TYR A C 1
ATOM 701 O O . TYR A 1 91 ? 16.272 -8.095 -19.973 1.00 83.56 91 TYR A O 1
ATOM 709 N N . GLY A 1 92 ? 14.592 -6.798 -20.703 1.00 91.38 92 GLY A N 1
ATOM 710 C CA . GLY A 1 92 ? 14.036 -6.458 -19.395 1.00 91.38 92 GLY A CA 1
ATOM 711 C C . GLY A 1 92 ? 14.222 -4.991 -18.989 1.00 91.38 92 GLY A C 1
ATOM 712 O O . GLY A 1 92 ? 14.582 -4.129 -19.798 1.00 91.38 92 GLY A O 1
ATOM 713 N N . TYR A 1 93 ? 13.960 -4.707 -17.711 1.00 91.69 93 TYR A N 1
ATOM 714 C CA . TYR A 1 93 ? 14.117 -3.374 -17.123 1.00 91.69 93 TYR A CA 1
ATOM 715 C C . TYR A 1 93 ? 15.582 -2.954 -16.936 1.00 91.69 93 TYR A C 1
ATOM 717 O O . TYR A 1 93 ? 16.400 -3.731 -16.439 1.00 91.69 93 TYR A O 1
ATOM 725 N N . TYR A 1 94 ? 15.893 -1.698 -17.269 1.00 88.31 94 TYR A N 1
ATOM 726 C CA . TYR A 1 94 ? 17.199 -1.065 -17.066 1.00 88.31 94 TYR A CA 1
ATOM 727 C C . TYR A 1 94 ? 17.051 0.389 -16.563 1.00 88.31 94 TYR A C 1
ATOM 729 O O . TYR A 1 94 ? 16.066 1.030 -16.910 1.00 88.31 94 TYR A O 1
ATOM 737 N N . PRO A 1 95 ? 18.011 0.948 -15.802 1.00 88.88 95 PRO A N 1
ATOM 738 C CA . PRO A 1 95 ? 19.163 0.262 -15.220 1.00 88.88 95 PRO A CA 1
ATOM 739 C C . PRO A 1 95 ? 18.729 -0.745 -14.141 1.00 88.88 95 PRO A C 1
ATOM 741 O O . PRO A 1 95 ? 17.771 -0.511 -13.405 1.00 88.88 95 PRO A O 1
ATOM 744 N N . ARG A 1 96 ? 19.435 -1.883 -14.050 1.00 83.94 96 ARG A N 1
ATOM 745 C CA . ARG A 1 96 ? 19.101 -2.973 -13.111 1.00 83.94 96 ARG A CA 1
ATOM 746 C C . ARG A 1 96 ? 19.121 -2.521 -11.654 1.00 83.94 96 ARG A C 1
ATOM 748 O O . ARG A 1 96 ? 18.266 -2.944 -10.890 1.00 83.94 96 ARG A O 1
ATOM 755 N N . LEU A 1 97 ? 20.031 -1.612 -11.300 1.00 79.69 97 LEU A N 1
ATOM 756 C CA . LEU A 1 97 ? 20.106 -1.044 -9.956 1.00 79.69 97 LEU A CA 1
ATOM 757 C C . LEU A 1 97 ? 18.778 -0.392 -9.540 1.00 79.69 97 LEU A C 1
ATOM 759 O O . LEU A 1 97 ? 18.214 -0.775 -8.522 1.00 79.69 97 LEU A O 1
ATOM 763 N N . ASN A 1 98 ? 18.239 0.516 -10.362 1.00 84.38 98 ASN A N 1
ATOM 764 C CA . ASN A 1 98 ? 16.958 1.170 -10.076 1.00 84.38 98 ASN A CA 1
ATOM 765 C C . ASN A 1 98 ? 15.818 0.154 -9.991 1.00 84.38 98 ASN A C 1
ATOM 767 O O . ASN A 1 98 ? 14.960 0.270 -9.119 1.00 84.38 98 ASN A O 1
ATOM 771 N N . PHE A 1 99 ? 15.820 -0.848 -10.879 1.00 88.38 99 PHE A N 1
ATOM 772 C CA . PHE A 1 99 ? 14.818 -1.909 -10.852 1.00 88.38 99 PHE A CA 1
ATOM 773 C C . PHE A 1 99 ? 14.867 -2.697 -9.534 1.00 88.38 99 PHE A C 1
ATOM 775 O O . PHE A 1 99 ? 13.838 -2.969 -8.925 1.00 88.38 99 PHE A O 1
ATOM 782 N N . ASN A 1 100 ? 16.064 -3.031 -9.062 1.00 83.50 100 ASN A N 1
ATOM 783 C CA . ASN A 1 100 ? 16.236 -3.777 -7.823 1.00 83.50 100 ASN A CA 1
ATOM 784 C C . ASN A 1 100 ? 15.817 -2.951 -6.606 1.00 83.50 100 ASN A C 1
ATOM 786 O O . ASN A 1 100 ? 15.156 -3.488 -5.724 1.00 83.50 100 ASN A O 1
ATOM 790 N N . CYS A 1 101 ? 16.123 -1.650 -6.590 1.00 83.50 101 CYS A N 1
ATOM 791 C CA . CYS A 1 101 ? 15.643 -0.742 -5.549 1.00 83.50 101 CYS A CA 1
ATOM 792 C C . CYS A 1 101 ? 14.109 -0.693 -5.506 1.00 83.50 101 CYS A C 1
ATOM 794 O O . CYS A 1 101 ? 13.529 -0.835 -4.434 1.00 83.50 101 CYS A O 1
ATOM 796 N N . VAL A 1 102 ? 13.432 -0.559 -6.655 1.00 87.75 102 VAL A N 1
ATOM 797 C CA . VAL A 1 102 ? 11.959 -0.556 -6.669 1.00 87.75 102 VAL A CA 1
ATOM 798 C C . VAL A 1 102 ? 11.367 -1.926 -6.329 1.00 87.75 102 VAL A C 1
ATOM 800 O O . VAL A 1 102 ? 10.313 -1.984 -5.709 1.00 87.75 102 VAL A O 1
ATOM 803 N N . ASN A 1 103 ? 12.042 -3.033 -6.654 1.00 86.88 103 ASN A N 1
ATOM 804 C CA . ASN A 1 103 ? 11.577 -4.380 -6.305 1.00 86.88 103 ASN A CA 1
ATOM 805 C C . ASN A 1 103 ? 11.669 -4.682 -4.793 1.00 86.88 103 ASN A C 1
ATOM 807 O O . ASN A 1 103 ? 11.081 -5.655 -4.330 1.00 86.88 103 ASN A O 1
ATOM 811 N N . MET A 1 104 ? 12.372 -3.852 -4.013 1.00 85.88 104 MET A N 1
ATOM 812 C CA . MET A 1 104 ? 12.327 -3.902 -2.544 1.00 85.88 104 MET A CA 1
ATOM 813 C C . MET A 1 104 ? 11.054 -3.270 -1.968 1.00 85.88 104 MET A C 1
ATOM 815 O O . MET A 1 104 ? 10.749 -3.493 -0.799 1.00 85.88 104 MET A O 1
ATOM 819 N N . LEU A 1 105 ? 10.321 -2.485 -2.764 1.00 89.44 105 LEU A N 1
ATOM 820 C CA . LEU A 1 105 ? 9.078 -1.859 -2.333 1.00 89.44 105 LEU A CA 1
ATOM 821 C C . LEU A 1 105 ? 7.894 -2.819 -2.496 1.00 89.44 105 LEU A C 1
ATOM 823 O O . LEU A 1 105 ? 7.826 -3.644 -3.414 1.00 89.44 105 LEU A O 1
ATOM 827 N N . ARG A 1 106 ? 6.920 -2.674 -1.604 1.00 91.38 106 ARG A N 1
ATOM 828 C CA . ARG A 1 106 ? 5.674 -3.428 -1.583 1.00 91.38 106 ARG A CA 1
ATOM 829 C C . ARG A 1 106 ? 4.637 -2.750 -2.456 1.00 91.38 106 ARG A C 1
ATOM 831 O O . ARG A 1 106 ? 4.250 -1.606 -2.218 1.00 91.38 106 ARG A O 1
ATOM 838 N N . PHE A 1 107 ? 4.157 -3.496 -3.442 1.00 93.81 107 PHE A N 1
ATOM 839 C CA . PHE A 1 107 ? 3.069 -3.079 -4.309 1.00 93.81 107 PHE A CA 1
ATOM 840 C C . PHE A 1 107 ? 1.881 -4.018 -4.160 1.00 93.81 107 PHE A C 1
ATOM 842 O O . PHE A 1 107 ? 2.049 -5.237 -4.150 1.00 93.81 107 PHE A O 1
ATOM 849 N N . ALA A 1 108 ? 0.686 -3.440 -4.122 1.00 95.12 108 ALA A N 1
ATOM 850 C CA . ALA A 1 108 ? -0.576 -4.158 -4.246 1.00 95.12 108 ALA A CA 1
ATOM 851 C C . ALA A 1 108 ? -1.344 -3.633 -5.459 1.00 95.12 108 ALA A C 1
ATOM 853 O O . ALA A 1 108 ? -1.216 -2.457 -5.816 1.00 95.12 108 ALA A O 1
ATOM 854 N N . LYS A 1 109 ? -2.164 -4.477 -6.091 1.00 94.88 109 LYS A N 1
ATOM 855 C CA . LYS A 1 109 ? -3.117 -3.985 -7.093 1.00 94.88 109 LYS A CA 1
ATOM 856 C C . LYS A 1 109 ? -4.073 -2.996 -6.428 1.00 94.88 109 LYS A C 1
ATOM 858 O O . LYS A 1 109 ? -4.550 -3.245 -5.320 1.00 94.88 109 LYS A O 1
ATOM 863 N N . LEU A 1 110 ? -4.375 -1.891 -7.108 1.00 95.06 110 LEU A N 1
ATOM 864 C CA . LEU A 1 110 ? -5.259 -0.847 -6.583 1.00 95.06 110 LEU A CA 1
ATOM 865 C C . LEU A 1 110 ? -6.649 -1.400 -6.236 1.00 95.06 110 LEU A C 1
ATOM 867 O O . LEU A 1 110 ? -7.199 -1.041 -5.202 1.00 95.06 110 LEU A O 1
ATOM 871 N N . GLU A 1 111 ? -7.186 -2.302 -7.061 1.00 94.94 111 GLU A N 1
ATOM 872 C CA . GLU A 1 111 ? -8.474 -2.964 -6.809 1.00 94.94 111 GLU A CA 1
ATOM 873 C C . GLU A 1 111 ? -8.464 -3.767 -5.500 1.00 94.94 111 GLU A C 1
ATOM 875 O O . GLU A 1 111 ? -9.367 -3.624 -4.678 1.00 94.94 111 GLU A O 1
ATOM 880 N N . SER A 1 112 ? -7.406 -4.548 -5.261 1.00 95.06 112 SER A N 1
ATOM 881 C CA . SER A 1 112 ? -7.255 -5.364 -4.057 1.00 95.06 112 SER A CA 1
ATOM 882 C C . SER A 1 112 ? -7.084 -4.479 -2.826 1.00 95.06 112 SER A C 1
ATOM 884 O O . SER A 1 112 ? -7.720 -4.715 -1.804 1.00 95.06 112 SER A O 1
ATOM 886 N N . PHE A 1 113 ? -6.285 -3.416 -2.946 1.00 95.88 113 PHE A N 1
ATOM 887 C CA . PHE A 1 113 ? -6.095 -2.432 -1.884 1.00 95.88 113 PHE A CA 1
ATOM 888 C C . PHE A 1 113 ? -7.415 -1.751 -1.491 1.00 95.88 113 PHE A C 1
ATOM 890 O O . PHE A 1 113 ? -7.757 -1.700 -0.311 1.00 95.88 113 PHE A O 1
ATOM 897 N N . LEU A 1 114 ? -8.193 -1.277 -2.470 1.00 96.31 114 LEU A N 1
ATOM 898 C CA . LEU A 1 114 ? -9.494 -0.647 -2.227 1.00 96.31 114 LEU A CA 1
ATOM 899 C C . LEU A 1 114 ? -10.523 -1.627 -1.653 1.00 96.31 114 LEU A C 1
ATOM 901 O O . LEU A 1 114 ? -11.292 -1.233 -0.779 1.00 96.31 114 LEU A O 1
ATOM 905 N N . SER A 1 115 ? -10.518 -2.889 -2.095 1.00 96.38 115 SER A N 1
ATOM 906 C CA . SER A 1 115 ? -11.377 -3.937 -1.528 1.00 96.38 115 SER A CA 1
ATOM 907 C C . SER A 1 115 ? -11.093 -4.134 -0.040 1.00 96.38 115 SER A C 1
ATOM 909 O O . SER A 1 115 ? -12.013 -4.074 0.774 1.00 96.38 115 SER A O 1
ATOM 911 N N . VAL A 1 116 ? -9.814 -4.277 0.332 1.00 96.69 116 VAL A N 1
ATOM 912 C CA . VAL A 1 116 ? -9.403 -4.414 1.737 1.00 96.69 116 VAL A CA 1
ATOM 913 C C . VAL A 1 116 ? -9.816 -3.182 2.544 1.00 96.69 116 VAL A C 1
ATOM 915 O O . VAL A 1 116 ? -10.421 -3.329 3.602 1.00 96.69 116 VAL A O 1
ATOM 918 N N . LEU A 1 117 ? -9.572 -1.964 2.046 1.00 96.69 117 LEU A N 1
ATOM 919 C CA . LEU A 1 117 ? -10.009 -0.739 2.732 1.00 96.69 117 LEU A CA 1
ATOM 920 C C . LEU A 1 117 ? -11.534 -0.664 2.909 1.00 96.69 117 LEU A C 1
ATOM 922 O O . LEU A 1 117 ? -12.001 -0.184 3.941 1.00 96.69 117 LEU A O 1
ATOM 926 N N . GLY A 1 118 ? -12.307 -1.145 1.932 1.00 96.69 118 GLY A N 1
ATOM 927 C CA . GLY A 1 118 ? -13.764 -1.221 2.019 1.00 96.69 118 GLY A CA 1
ATOM 928 C C . GLY A 1 118 ? -14.227 -2.125 3.161 1.00 96.69 118 GLY A C 1
ATOM 929 O O . GLY A 1 118 ? -15.084 -1.735 3.951 1.00 96.69 118 GLY A O 1
ATOM 930 N N . GLU A 1 119 ? -13.606 -3.295 3.306 1.00 96.19 119 GLU A N 1
ATOM 931 C CA . GLU A 1 119 ? -13.887 -4.214 4.413 1.00 96.19 119 GLU A CA 1
ATOM 932 C C . GLU A 1 119 ? -13.492 -3.608 5.768 1.00 96.19 119 GLU A C 1
ATOM 934 O O . GLU A 1 119 ? -14.273 -3.652 6.724 1.00 96.19 119 GLU A O 1
ATOM 939 N N . LEU A 1 120 ? -12.321 -2.963 5.832 1.00 96.69 120 LEU A N 1
ATOM 940 C CA . LEU A 1 120 ? -11.838 -2.252 7.021 1.00 96.69 120 LEU A CA 1
ATOM 941 C C . LEU A 1 120 ? -12.758 -1.083 7.428 1.00 96.69 120 LEU A C 1
ATOM 943 O O . LEU A 1 120 ? -12.845 -0.738 8.604 1.00 96.69 120 LEU A O 1
ATOM 947 N N . GLY A 1 121 ? -13.521 -0.516 6.492 1.00 96.25 121 GLY A N 1
ATOM 948 C CA . GLY A 1 121 ? -14.499 0.543 6.759 1.00 96.25 121 GLY A CA 1
ATOM 949 C C . GLY A 1 121 ? -15.713 0.123 7.598 1.00 96.25 121 GLY A C 1
ATOM 950 O O . GLY A 1 121 ? -16.503 0.986 7.973 1.00 96.25 121 GLY A O 1
ATOM 951 N N . SER A 1 122 ? -15.871 -1.169 7.907 1.00 94.50 122 SER A N 1
ATOM 952 C CA . SER A 1 122 ? -17.052 -1.728 8.592 1.00 94.50 122 SER A CA 1
ATOM 953 C C . SER A 1 122 ? -16.729 -2.591 9.822 1.00 94.50 122 SER A C 1
ATOM 955 O O . SER A 1 122 ? -17.567 -3.358 10.291 1.00 94.50 122 SER A O 1
ATOM 957 N N . VAL A 1 123 ? -15.510 -2.481 10.354 1.00 94.94 123 VAL A N 1
ATOM 958 C CA . VAL A 1 123 ? -15.014 -3.340 11.440 1.00 94.94 123 VAL A CA 1
ATOM 959 C C . VAL A 1 123 ? -15.708 -3.055 12.779 1.00 94.94 123 VAL A C 1
ATOM 961 O O . VAL A 1 123 ? -15.825 -1.907 13.205 1.00 94.94 123 VAL A O 1
ATOM 964 N N . SER A 1 124 ? -16.117 -4.129 13.466 1.00 93.81 124 SER A N 1
ATOM 965 C CA . SER A 1 124 ? -16.488 -4.118 14.888 1.00 93.81 124 SER A CA 1
ATOM 966 C C . SER A 1 124 ? -15.236 -4.219 15.763 1.00 93.81 124 SER A C 1
ATOM 968 O O . SER A 1 124 ? -14.339 -5.010 15.476 1.00 93.81 124 SER A O 1
ATOM 970 N N . PHE A 1 125 ? -15.183 -3.454 16.853 1.00 91.56 125 PHE A N 1
ATOM 971 C CA . PHE A 1 125 ? -14.027 -3.388 17.756 1.00 91.56 125 PHE A CA 1
ATOM 972 C C . PHE A 1 125 ? -14.136 -4.326 18.960 1.00 91.56 125 PHE A C 1
ATOM 974 O O . PHE A 1 125 ? -13.990 -3.926 20.114 1.00 91.56 125 PHE A O 1
ATOM 981 N N . ASP A 1 126 ? -14.367 -5.600 18.678 1.00 92.69 126 ASP A N 1
ATOM 982 C CA . ASP A 1 126 ? -14.106 -6.690 19.617 1.00 92.69 126 ASP A CA 1
ATOM 983 C C . ASP A 1 126 ? -12.839 -7.455 19.198 1.00 92.69 126 ASP A C 1
ATOM 985 O O . ASP A 1 126 ? -12.333 -7.282 18.084 1.00 92.69 126 ASP A O 1
ATOM 989 N N . ASP A 1 127 ? -12.289 -8.272 20.099 1.00 85.69 127 ASP A N 1
ATOM 990 C CA . ASP A 1 127 ? -10.983 -8.914 19.885 1.00 85.69 127 ASP A CA 1
ATOM 991 C C . ASP A 1 127 ? -10.971 -9.845 18.656 1.00 85.69 127 ASP A C 1
ATOM 993 O O . ASP A 1 127 ? -9.956 -9.944 17.964 1.00 85.69 127 ASP A O 1
ATOM 997 N N . LEU A 1 128 ? -12.098 -10.498 18.345 1.00 91.56 128 LEU A N 1
ATOM 998 C CA . LEU A 1 128 ? -12.207 -11.421 17.215 1.00 91.56 128 LEU A CA 1
ATOM 999 C C . LEU A 1 128 ? -12.213 -10.665 15.881 1.00 91.56 128 LEU A C 1
ATOM 1001 O O . LEU A 1 128 ? -11.412 -10.962 14.990 1.00 91.56 128 LEU A O 1
ATOM 1005 N N . HIS A 1 129 ? -13.099 -9.678 15.740 1.00 92.56 129 HIS A N 1
ATOM 1006 C CA . HIS A 1 129 ? -13.226 -8.909 14.503 1.00 92.56 129 HIS A CA 1
ATOM 1007 C C . HIS A 1 129 ? -12.007 -8.009 14.272 1.00 92.56 129 HIS A C 1
ATOM 1009 O O . HIS A 1 129 ? -11.524 -7.927 13.141 1.00 92.56 129 HIS A O 1
ATOM 1015 N N . SER A 1 130 ? -11.438 -7.425 15.332 1.00 91.19 130 SER A N 1
ATOM 1016 C CA . SER A 1 130 ? -10.191 -6.650 15.248 1.00 91.19 130 SER A CA 1
ATOM 1017 C C . SER A 1 130 ? -9.013 -7.531 14.827 1.00 91.19 130 SER A C 1
ATOM 1019 O O . SER A 1 130 ? -8.214 -7.134 13.977 1.00 91.19 130 SER A O 1
ATOM 1021 N N . GLY A 1 131 ? -8.934 -8.759 15.355 1.00 91.88 131 GLY A N 1
ATOM 1022 C CA . GLY A 1 131 ? -7.941 -9.750 14.943 1.00 91.88 131 GLY A CA 1
ATOM 1023 C C . GLY A 1 131 ? -8.064 -10.132 13.464 1.00 91.88 131 GLY A C 1
ATOM 1024 O O . GLY A 1 131 ? -7.063 -10.144 12.750 1.00 91.88 131 GLY A O 1
ATOM 1025 N N . SER A 1 132 ? -9.288 -10.366 12.983 1.00 95.69 132 SER A N 1
ATOM 1026 C CA . SER A 1 132 ? -9.565 -10.665 11.569 1.00 95.69 132 SER A CA 1
ATOM 1027 C C . SER A 1 132 ? -9.209 -9.495 10.644 1.00 95.69 132 SER A C 1
ATOM 1029 O O . SER A 1 132 ? -8.513 -9.672 9.644 1.00 95.69 132 SER A O 1
ATOM 1031 N N . ALA A 1 133 ? -9.605 -8.272 11.006 1.00 96.19 133 ALA A N 1
ATOM 1032 C CA . ALA A 1 133 ? -9.251 -7.062 10.267 1.00 96.19 133 ALA A CA 1
ATOM 1033 C C . ALA A 1 133 ? -7.730 -6.849 10.208 1.00 96.19 133 ALA A C 1
ATOM 1035 O O . ALA A 1 133 ? -7.185 -6.488 9.163 1.00 96.19 133 ALA A O 1
ATOM 1036 N N . ARG A 1 134 ? -7.028 -7.120 11.315 1.00 96.31 134 ARG A N 1
ATOM 1037 C CA . ARG A 1 134 ? -5.566 -7.046 11.375 1.00 96.31 134 ARG A CA 1
ATOM 1038 C C . ARG A 1 134 ? -4.917 -8.067 10.451 1.00 96.31 134 ARG A C 1
ATOM 1040 O O . ARG A 1 134 ? -3.986 -7.701 9.743 1.00 96.31 134 ARG A O 1
ATOM 1047 N N . ALA A 1 135 ? -5.402 -9.308 10.454 1.00 95.12 135 ALA A N 1
ATOM 1048 C CA . ALA A 1 135 ? -4.894 -10.360 9.579 1.00 95.12 135 ALA A CA 1
ATOM 1049 C C . ALA A 1 135 ? -5.012 -9.952 8.105 1.00 95.12 135 ALA A C 1
ATOM 1051 O O . ALA A 1 135 ? -4.012 -9.956 7.406 1.00 95.12 135 ALA A O 1
ATOM 1052 N N . LYS A 1 136 ? -6.172 -9.443 7.670 1.00 95.50 136 LYS A N 1
ATOM 1053 C CA . LYS A 1 136 ? -6.361 -8.955 6.290 1.00 95.50 136 LYS A CA 1
ATOM 1054 C C . LYS A 1 136 ? -5.383 -7.848 5.897 1.00 95.50 136 LYS A C 1
ATOM 1056 O O . LYS A 1 136 ? -4.893 -7.816 4.771 1.00 95.50 136 LYS A O 1
ATOM 1061 N N . LEU A 1 137 ? -5.107 -6.922 6.816 1.00 94.19 137 LEU A N 1
ATOM 1062 C CA . LEU A 1 137 ? -4.157 -5.840 6.564 1.00 94.19 137 LEU A CA 1
ATOM 1063 C C . LEU A 1 137 ? -2.709 -6.353 6.495 1.00 94.19 137 LEU A C 1
ATOM 1065 O O . LEU A 1 137 ? -1.925 -5.836 5.704 1.00 94.19 137 LEU A O 1
ATOM 1069 N N . LEU A 1 138 ? -2.355 -7.369 7.286 1.00 93.69 138 LEU A N 1
ATOM 1070 C CA . LEU A 1 138 ? -1.054 -8.038 7.202 1.00 93.69 138 LEU A CA 1
ATOM 1071 C C . LEU A 1 138 ? -0.927 -8.861 5.917 1.00 93.69 138 LEU A C 1
ATOM 1073 O O . LEU A 1 138 ? 0.066 -8.703 5.215 1.00 93.69 138 LEU A O 1
ATOM 1077 N N . ASP A 1 139 ? -1.954 -9.623 5.545 1.00 93.25 139 ASP A N 1
ATOM 1078 C CA . ASP A 1 139 ? -2.001 -10.383 4.292 1.00 93.25 139 ASP A CA 1
ATOM 1079 C C . ASP A 1 139 ? -1.801 -9.456 3.087 1.00 93.25 139 ASP A C 1
ATOM 1081 O O . ASP A 1 139 ? -1.040 -9.762 2.172 1.00 93.25 139 ASP A O 1
ATOM 1085 N N . LEU A 1 140 ? -2.418 -8.270 3.101 1.00 92.62 140 LEU A N 1
ATOM 1086 C CA . LEU A 1 140 ? -2.199 -7.247 2.080 1.00 92.62 140 LEU A CA 1
ATOM 1087 C C . LEU A 1 140 ? -0.723 -6.810 2.002 1.00 92.62 140 LEU A C 1
ATOM 1089 O O . LEU A 1 140 ? -0.199 -6.642 0.902 1.00 92.62 140 LEU A O 1
ATOM 1093 N N . LEU A 1 141 ? -0.045 -6.643 3.142 1.00 89.69 141 LEU A N 1
ATOM 1094 C CA . LEU A 1 141 ? 1.375 -6.270 3.197 1.00 89.69 141 LEU A CA 1
ATOM 1095 C C . LEU A 1 141 ? 2.317 -7.413 2.795 1.00 89.69 141 LEU A C 1
ATOM 1097 O O . LEU A 1 141 ? 3.407 -7.142 2.290 1.00 89.69 141 LEU A O 1
ATOM 1101 N N . GLU A 1 142 ? 1.915 -8.661 3.024 1.00 86.44 142 GLU A N 1
ATOM 1102 C CA . GLU A 1 142 ? 2.670 -9.865 2.663 1.00 86.44 142 GLU A CA 1
ATOM 1103 C C . GLU A 1 142 ? 2.447 -10.281 1.203 1.00 86.44 142 GLU A C 1
ATOM 1105 O O . GLU A 1 142 ? 3.356 -10.815 0.568 1.00 86.44 142 GLU A O 1
ATOM 1110 N N . SER A 1 143 ? 1.274 -9.977 0.635 1.00 74.50 143 SER A N 1
ATOM 1111 C CA . SER A 1 143 ? 0.883 -10.252 -0.757 1.00 74.50 143 SER A CA 1
ATOM 1112 C C . SER A 1 143 ? 1.585 -9.351 -1.787 1.00 74.50 143 SER A C 1
ATOM 1114 O O . SER A 1 143 ? 0.991 -8.900 -2.770 1.00 74.50 143 SER A O 1
ATOM 1116 N N . GLN A 1 144 ? 2.877 -9.089 -1.573 1.00 71.06 144 GLN A N 1
ATOM 1117 C CA . GLN A 1 144 ? 3.708 -8.260 -2.431 1.00 71.06 144 GLN A CA 1
ATOM 1118 C C . GLN A 1 144 ? 3.640 -8.754 -3.876 1.00 71.06 144 GLN A C 1
ATOM 1120 O O . GLN A 1 144 ? 4.055 -9.868 -4.208 1.00 71.06 144 GLN A O 1
ATOM 1125 N N . PHE A 1 145 ? 3.201 -7.875 -4.774 1.00 79.00 145 PHE A N 1
ATOM 1126 C CA . PHE A 1 145 ? 3.428 -8.095 -6.189 1.00 79.00 145 PHE A CA 1
ATOM 1127 C C . PHE A 1 145 ? 4.907 -7.842 -6.491 1.00 79.00 145 PHE A C 1
ATOM 1129 O O . PHE A 1 145 ? 5.341 -6.697 -6.616 1.00 79.00 145 PHE A O 1
ATOM 1136 N N . SER A 1 146 ? 5.697 -8.913 -6.582 1.00 76.56 146 SER A N 1
ATOM 1137 C CA . SER A 1 146 ? 7.087 -8.806 -7.021 1.00 76.56 146 SER A CA 1
ATOM 1138 C C . SER A 1 146 ? 7.136 -8.700 -8.540 1.00 76.56 146 SER A C 1
ATOM 1140 O O . SER A 1 146 ? 6.750 -9.619 -9.274 1.00 76.56 146 SER A O 1
ATOM 1142 N N . PHE A 1 147 ? 7.626 -7.562 -9.024 1.00 82.75 147 PHE A N 1
ATOM 1143 C CA . PHE A 1 147 ? 7.900 -7.396 -10.439 1.00 82.75 147 PHE A CA 1
ATOM 1144 C C . PHE A 1 147 ? 9.122 -8.235 -10.797 1.00 82.75 147 PHE A C 1
ATOM 1146 O O . PHE A 1 147 ? 10.167 -8.167 -10.151 1.00 82.75 147 PHE A O 1
ATOM 1153 N N . LYS A 1 148 ? 9.016 -9.027 -11.863 1.00 86.19 148 LYS A N 1
ATOM 1154 C CA . LYS A 1 148 ? 10.173 -9.754 -12.382 1.00 86.19 148 LYS A CA 1
ATOM 1155 C C . LYS A 1 148 ? 11.010 -8.821 -13.262 1.00 86.19 148 LYS A C 1
ATOM 1157 O O . LYS A 1 148 ? 10.441 -8.099 -14.078 1.00 86.19 148 LYS A O 1
ATOM 1162 N N . PRO A 1 149 ? 12.350 -8.889 -13.201 1.00 83.75 149 PRO A N 1
ATOM 1163 C CA . PRO A 1 149 ? 13.240 -8.051 -14.015 1.00 83.75 149 PRO A CA 1
ATOM 1164 C C . PRO A 1 149 ? 13.007 -8.188 -15.526 1.00 83.75 149 PRO A C 1
ATOM 1166 O O . PRO A 1 149 ? 13.286 -7.260 -16.291 1.00 83.75 149 PRO A O 1
ATOM 1169 N N . ASN A 1 150 ? 12.486 -9.341 -15.944 1.00 88.75 150 ASN A N 1
ATOM 1170 C CA . ASN A 1 150 ? 12.231 -9.715 -17.332 1.00 88.75 150 ASN A CA 1
ATOM 1171 C C . ASN A 1 150 ? 10.736 -9.716 -17.677 1.00 88.75 150 ASN A C 1
ATOM 1173 O O . ASN A 1 150 ? 10.337 -10.242 -18.713 1.00 88.75 150 ASN A O 1
ATOM 1177 N N . THR A 1 151 ? 9.892 -9.121 -16.834 1.00 90.19 151 THR A N 1
ATOM 1178 C CA . THR A 1 151 ? 8.466 -8.941 -17.109 1.00 90.19 151 THR A CA 1
ATOM 1179 C C . THR A 1 151 ? 8.130 -7.467 -16.987 1.00 90.19 151 THR A C 1
ATOM 1181 O O . THR A 1 151 ? 8.339 -6.853 -15.943 1.00 90.19 151 THR A O 1
ATOM 1184 N N . ARG A 1 152 ? 7.621 -6.879 -18.071 1.00 92.56 152 ARG A N 1
ATOM 1185 C CA . ARG A 1 152 ? 7.267 -5.461 -18.071 1.00 92.56 152 ARG A CA 1
ATOM 1186 C C . ARG A 1 152 ? 6.055 -5.235 -17.177 1.00 92.56 152 ARG A C 1
ATOM 1188 O O . ARG A 1 152 ? 5.125 -6.038 -17.187 1.00 92.56 152 ARG A O 1
ATOM 1195 N N . PHE A 1 153 ? 6.041 -4.112 -16.469 1.00 92.38 153 PHE A N 1
ATOM 1196 C CA . PHE A 1 153 ? 4.914 -3.649 -15.671 1.00 92.38 153 PHE A CA 1
ATOM 1197 C C . PHE A 1 153 ? 3.616 -3.699 -16.507 1.00 92.38 153 PHE A C 1
ATOM 1199 O O . PHE A 1 153 ? 3.630 -3.265 -17.669 1.00 92.38 153 PHE A O 1
ATOM 1206 N N . PRO A 1 154 ? 2.499 -4.237 -15.991 1.00 92.56 154 PRO A N 1
ATOM 1207 C CA . PRO A 1 154 ? 1.259 -4.378 -16.760 1.00 92.56 154 PRO A CA 1
ATOM 1208 C C . PRO A 1 154 ? 0.709 -3.033 -17.267 1.00 92.56 154 PRO A C 1
ATOM 1210 O O . PRO A 1 154 ? 0.734 -2.029 -16.565 1.00 92.56 154 PRO A O 1
ATOM 1213 N N . SER A 1 155 ? 0.225 -2.971 -18.513 1.00 90.88 155 SER A N 1
ATOM 1214 C CA . SER A 1 155 ? -0.284 -1.711 -19.098 1.00 90.88 155 SER A CA 1
ATOM 1215 C C . SER A 1 155 ? -1.689 -1.350 -18.640 1.00 90.88 155 SER A C 1
ATOM 1217 O O . SER A 1 155 ? -2.041 -0.177 -18.670 1.00 90.88 155 SER A O 1
ATOM 1219 N N . SER A 1 156 ? -2.491 -2.354 -18.298 1.00 92.25 156 SER A N 1
ATOM 1220 C CA . SER A 1 156 ? -3.922 -2.227 -18.012 1.00 92.25 156 SER A CA 1
ATOM 1221 C C . SER A 1 156 ? -4.242 -2.151 -16.523 1.00 92.25 156 SER A C 1
ATOM 1223 O O . SER A 1 156 ? -5.400 -1.968 -16.170 1.00 92.25 156 SER A O 1
ATOM 1225 N N . GLU A 1 157 ? -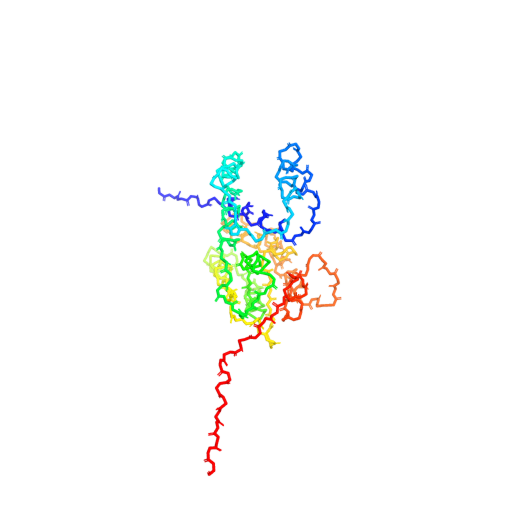3.246 -2.314 -15.654 1.00 93.25 157 GLU A N 1
ATOM 1226 C CA . GLU A 1 157 ? -3.447 -2.411 -14.210 1.00 93.25 157 GLU A CA 1
ATOM 1227 C C . GLU A 1 157 ? -2.808 -1.224 -13.485 1.00 93.25 157 GLU A C 1
ATOM 1229 O O . GLU A 1 157 ? -1.823 -0.632 -13.942 1.00 93.25 157 GLU A O 1
ATOM 1234 N N . LEU A 1 158 ? -3.390 -0.889 -12.335 1.00 94.00 158 LEU A N 1
ATOM 1235 C CA . LEU A 1 158 ? -2.895 0.129 -11.419 1.00 94.00 158 LEU A CA 1
ATOM 1236 C C . LEU A 1 158 ? -2.412 -0.540 -10.141 1.00 94.00 158 LEU A C 1
ATOM 1238 O O . LEU A 1 158 ? -3.077 -1.430 -9.608 1.00 94.00 158 LEU A O 1
ATOM 1242 N N . TYR A 1 159 ? -1.284 -0.067 -9.630 1.00 94.75 159 TYR A N 1
ATOM 1243 C CA . TYR A 1 159 ? -0.694 -0.556 -8.392 1.00 94.75 159 TYR A CA 1
ATOM 1244 C C . TYR A 1 159 ? -0.485 0.583 -7.403 1.00 94.75 159 TYR A C 1
ATOM 1246 O O . TYR A 1 159 ? -0.187 1.707 -7.800 1.00 94.75 159 TYR A O 1
ATOM 1254 N N . VAL A 1 160 ? -0.606 0.279 -6.116 1.00 94.06 160 VAL A N 1
ATOM 1255 C CA . VAL A 1 160 ? -0.314 1.193 -5.010 1.00 94.06 160 VAL A CA 1
ATOM 1256 C C . VAL A 1 160 ? 0.986 0.756 -4.355 1.00 94.06 160 VAL A C 1
ATOM 1258 O O . VAL A 1 160 ? 1.129 -0.417 -4.014 1.00 94.06 160 VAL A O 1
ATOM 1261 N N . CYS A 1 161 ? 1.921 1.685 -4.167 1.00 93.19 161 CYS A N 1
ATOM 1262 C CA . CYS A 1 161 ? 3.106 1.446 -3.349 1.00 93.19 161 CYS A CA 1
ATOM 1263 C C . CYS A 1 161 ? 2.749 1.639 -1.871 1.00 93.19 161 CYS A C 1
ATOM 1265 O O . CYS A 1 161 ? 2.448 2.754 -1.443 1.00 93.19 161 CYS A O 1
ATOM 1267 N N . LEU A 1 162 ? 2.778 0.553 -1.100 1.00 93.31 162 LEU A N 1
ATOM 1268 C CA . LEU A 1 162 ? 2.382 0.534 0.312 1.00 93.31 162 LEU A CA 1
ATOM 1269 C C . LEU A 1 162 ? 3.449 1.146 1.231 1.00 93.31 162 LEU A C 1
ATOM 1271 O O . LEU A 1 162 ? 3.147 1.524 2.358 1.00 93.31 162 LEU A O 1
ATOM 1275 N N . ASP A 1 163 ? 4.681 1.270 0.734 1.00 90.06 163 ASP A N 1
ATOM 1276 C CA . ASP A 1 163 ? 5.827 1.802 1.479 1.00 90.06 163 ASP A CA 1
ATOM 1277 C C . ASP A 1 163 ? 5.987 3.319 1.354 1.00 90.06 163 ASP A C 1
ATOM 1279 O O . ASP A 1 163 ? 6.817 3.918 2.033 1.00 90.06 163 ASP A O 1
ATOM 1283 N N . ARG A 1 164 ? 5.201 3.975 0.497 1.00 88.50 164 ARG A N 1
ATOM 1284 C CA . ARG A 1 164 ? 5.264 5.429 0.347 1.00 88.50 164 ARG A CA 1
ATOM 1285 C C . ARG A 1 164 ? 4.270 6.120 1.275 1.00 88.50 164 ARG A C 1
ATOM 1287 O O . ARG A 1 164 ? 3.125 5.695 1.438 1.00 88.50 164 ARG A O 1
ATOM 1294 N N . GLY A 1 165 ? 4.713 7.219 1.883 1.00 83.25 165 GLY A N 1
ATOM 1295 C CA . GLY A 1 165 ? 3.804 8.149 2.548 1.00 83.25 165 GLY A CA 1
ATOM 1296 C C . GLY A 1 165 ? 2.865 8.790 1.516 1.00 83.25 165 GLY A C 1
ATOM 1297 O O . GLY A 1 165 ? 3.294 9.007 0.385 1.00 83.25 165 GLY A O 1
ATOM 1298 N N . PRO A 1 166 ? 1.598 9.083 1.854 1.00 87.88 166 PRO A N 1
ATOM 1299 C CA . PRO A 1 166 ? 0.950 8.932 3.166 1.00 87.88 166 PRO A CA 1
ATOM 1300 C C . PRO A 1 166 ? 0.429 7.517 3.490 1.00 87.88 166 PRO A C 1
ATOM 1302 O O . PRO A 1 166 ? 0.135 7.242 4.651 1.00 87.88 166 PRO A O 1
ATOM 1305 N N . VAL A 1 167 ? 0.340 6.607 2.513 1.00 90.12 167 VAL A N 1
ATOM 1306 C CA . VAL A 1 167 ? -0.283 5.275 2.681 1.00 90.12 167 VAL A CA 1
ATOM 1307 C C . VAL A 1 167 ? 0.368 4.473 3.807 1.00 90.12 167 VAL A C 1
ATOM 1309 O O . VAL A 1 167 ? -0.344 3.952 4.664 1.00 90.12 167 VAL A O 1
ATOM 1312 N N . LEU A 1 168 ? 1.703 4.444 3.861 1.00 90.38 168 LEU A N 1
ATOM 1313 C CA . LEU A 1 168 ? 2.443 3.743 4.914 1.00 90.38 168 LEU A CA 1
ATOM 1314 C C . LEU A 1 168 ? 2.047 4.212 6.324 1.00 90.38 168 LEU A C 1
ATOM 1316 O O . LEU A 1 168 ? 1.850 3.397 7.225 1.00 90.38 168 LEU A O 1
ATOM 1320 N N . GLY A 1 169 ? 1.914 5.529 6.510 1.00 89.94 169 GLY A N 1
ATOM 1321 C CA . GLY A 1 169 ? 1.560 6.123 7.799 1.00 89.94 169 GLY A CA 1
ATOM 1322 C C . GLY A 1 169 ? 0.151 5.739 8.239 1.00 89.94 169 GLY A C 1
ATOM 1323 O O . GLY A 1 169 ? -0.061 5.372 9.392 1.00 89.94 169 GLY A O 1
ATOM 1324 N N . GLU A 1 170 ? -0.801 5.745 7.307 1.00 94.75 170 GLU A N 1
ATOM 1325 C CA . GLU A 1 170 ? -2.174 5.335 7.600 1.00 94.75 170 GLU A CA 1
ATOM 1326 C C . GLU A 1 170 ? -2.269 3.834 7.922 1.00 94.75 170 GLU A C 1
ATOM 1328 O O . GLU A 1 170 ? -2.898 3.442 8.904 1.00 94.75 170 GLU A O 1
ATOM 1333 N N . ILE A 1 171 ? -1.564 2.976 7.177 1.00 94.06 171 ILE A N 1
ATOM 1334 C CA . ILE A 1 171 ? -1.492 1.538 7.485 1.00 94.06 171 ILE A CA 1
ATOM 1335 C C . ILE A 1 171 ? -0.921 1.297 8.886 1.00 94.06 171 ILE A C 1
ATOM 1337 O O . ILE A 1 171 ? -1.459 0.479 9.636 1.00 94.06 171 ILE A O 1
ATOM 1341 N N . ALA A 1 172 ? 0.125 2.029 9.277 1.00 94.06 172 ALA A N 1
ATOM 1342 C CA . ALA A 1 172 ? 0.704 1.916 10.612 1.00 94.06 172 ALA A CA 1
ATOM 1343 C C . ALA A 1 172 ? -0.294 2.310 11.717 1.00 94.06 172 ALA A C 1
ATOM 1345 O O . ALA A 1 172 ? -0.388 1.619 12.736 1.00 94.06 172 ALA A O 1
ATOM 1346 N N . ILE A 1 173 ? -1.081 3.374 11.511 1.00 94.94 173 ILE A N 1
ATOM 1347 C CA . ILE A 1 173 ? -2.148 3.779 12.440 1.00 94.94 173 ILE A CA 1
ATOM 1348 C C . ILE A 1 173 ? -3.196 2.670 12.557 1.00 94.94 173 ILE A C 1
ATOM 1350 O O . ILE A 1 173 ? -3.530 2.274 13.677 1.00 94.94 173 ILE A O 1
ATOM 1354 N N . MET A 1 174 ? -3.675 2.143 11.427 1.00 97.38 174 MET A N 1
ATOM 1355 C CA . MET A 1 174 ? -4.666 1.065 11.401 1.00 97.38 174 MET A CA 1
ATOM 1356 C C . MET A 1 174 ? -4.171 -0.176 12.153 1.00 97.38 174 MET A C 1
ATOM 1358 O O . MET A 1 174 ? -4.867 -0.668 13.041 1.00 97.38 174 MET A O 1
ATOM 1362 N N . LEU A 1 175 ? -2.949 -0.640 11.870 1.00 95.81 175 LEU A N 1
ATOM 1363 C CA . LEU A 1 175 ? -2.346 -1.791 12.550 1.00 95.81 175 LEU A CA 1
ATOM 1364 C C . LEU A 1 175 ? -2.195 -1.565 14.057 1.00 95.81 175 LEU A C 1
ATOM 1366 O O . LEU A 1 175 ? -2.502 -2.464 14.839 1.00 95.81 175 LEU A O 1
ATOM 1370 N N . ARG A 1 176 ? -1.752 -0.375 14.479 1.00 96.38 176 ARG A N 1
ATOM 1371 C CA . ARG A 1 176 ? -1.600 -0.034 15.901 1.00 96.38 176 ARG A CA 1
ATOM 1372 C C . ARG A 1 176 ? -2.941 -0.084 16.633 1.00 96.38 176 ARG A C 1
ATOM 1374 O O . ARG A 1 176 ? -3.018 -0.655 17.720 1.00 96.38 176 ARG A O 1
ATOM 1381 N N . VAL A 1 177 ? -3.991 0.497 16.051 1.00 95.31 177 VAL A N 1
ATOM 1382 C CA . VAL A 1 177 ? -5.323 0.491 16.672 1.00 95.31 177 VAL A CA 1
ATOM 1383 C C . VAL A 1 177 ? -5.874 -0.935 16.735 1.00 95.31 177 VAL A C 1
ATOM 1385 O O . VAL A 1 177 ? -6.294 -1.362 17.804 1.00 95.31 177 VAL A O 1
ATOM 1388 N N . LEU A 1 178 ? -5.782 -1.709 15.650 1.00 94.94 178 LEU A N 1
ATOM 1389 C CA . LEU A 1 178 ? -6.246 -3.103 15.613 1.00 94.94 178 LEU A CA 1
ATOM 1390 C C . LEU A 1 178 ? -5.444 -4.052 16.522 1.00 94.94 178 LEU A C 1
ATOM 1392 O O . LEU A 1 178 ? -5.932 -5.115 16.893 1.00 94.94 178 LEU A O 1
ATOM 1396 N N . ALA A 1 179 ? -4.208 -3.699 16.879 1.00 93.00 179 ALA A N 1
ATOM 1397 C CA . ALA A 1 179 ? -3.407 -4.439 17.851 1.00 93.00 179 ALA A CA 1
ATOM 1398 C C . ALA A 1 179 ? -3.756 -4.102 19.313 1.00 93.00 179 ALA A C 1
ATOM 1400 O O . ALA A 1 179 ? -3.266 -4.773 20.222 1.00 93.00 179 ALA A O 1
ATOM 1401 N N . THR A 1 180 ? -4.573 -3.072 19.554 1.00 91.38 180 THR A N 1
ATOM 1402 C CA . THR A 1 180 ? -4.981 -2.672 20.904 1.00 91.38 180 THR A CA 1
ATOM 1403 C C . THR A 1 180 ? -6.085 -3.611 21.402 1.00 91.38 180 THR A C 1
ATOM 1405 O O . THR A 1 180 ? -7.105 -3.728 20.727 1.00 91.38 180 THR A O 1
ATOM 1408 N N . PRO A 1 181 ? -5.937 -4.264 22.573 1.00 92.88 181 PRO A N 1
ATOM 1409 C CA . PRO A 1 181 ? -7.005 -5.088 23.141 1.00 92.88 181 PRO A CA 1
ATOM 1410 C C . PRO A 1 181 ? -8.299 -4.285 23.304 1.00 92.88 181 PRO A C 1
ATOM 1412 O O . PRO A 1 181 ? -8.239 -3.155 23.794 1.00 92.88 181 PRO A O 1
ATOM 1415 N N . SER A 1 182 ? -9.455 -4.870 22.982 1.00 93.19 182 SER A N 1
ATOM 1416 C CA . SER A 1 182 ? -10.761 -4.180 22.994 1.00 93.19 182 SER A CA 1
ATOM 1417 C C . SER A 1 182 ? -11.047 -3.438 24.306 1.00 93.19 182 SER A C 1
ATOM 1419 O O . SER A 1 182 ? -11.482 -2.289 24.300 1.00 93.19 182 SER A O 1
ATOM 1421 N N . ARG A 1 183 ? -10.684 -4.034 25.450 1.00 92.88 183 ARG A N 1
ATOM 1422 C CA . ARG A 1 183 ? -10.821 -3.429 26.792 1.00 92.88 183 ARG A CA 1
ATOM 1423 C C . ARG A 1 183 ? -10.013 -2.141 27.019 1.00 92.88 183 AR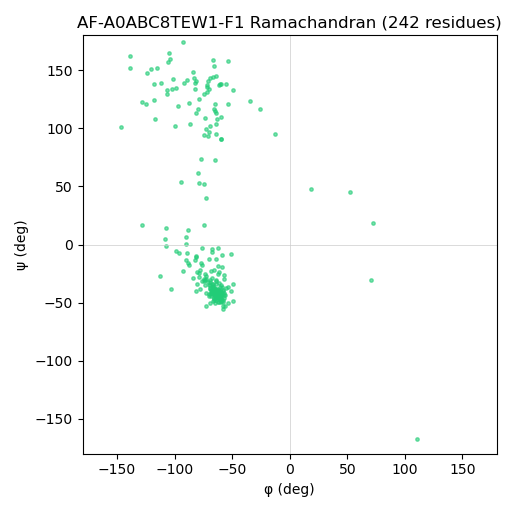G A C 1
ATOM 1425 O O . ARG A 1 183 ? -10.260 -1.446 27.998 1.00 92.88 183 ARG A O 1
ATOM 1432 N N . LEU A 1 184 ? -9.005 -1.871 26.188 1.00 94.44 184 LEU A N 1
ATOM 1433 C CA . LEU A 1 184 ? -8.151 -0.678 26.245 1.00 94.44 184 LEU A CA 1
ATOM 1434 C C . LEU A 1 184 ? -8.452 0.302 25.102 1.00 94.44 184 LEU A C 1
ATOM 1436 O O . LEU A 1 184 ? -7.814 1.353 25.022 1.00 94.44 184 LEU A O 1
ATOM 1440 N N . MET A 1 185 ? -9.384 -0.029 24.202 1.00 94.31 185 MET A N 1
ATOM 1441 C CA . MET A 1 185 ? -9.738 0.855 23.099 1.00 94.31 185 MET A CA 1
ATOM 1442 C C . MET A 1 185 ? -10.528 2.053 23.604 1.00 94.31 185 MET A C 1
ATOM 1444 O O . MET A 1 185 ? -11.453 1.937 24.405 1.00 94.31 185 MET A O 1
ATOM 1448 N N . THR A 1 186 ? -10.163 3.223 23.094 1.00 96.50 186 THR A N 1
ATOM 1449 C CA . THR A 1 186 ? -10.872 4.468 23.372 1.00 96.50 186 THR A CA 1
ATOM 1450 C C . THR A 1 186 ? -11.684 4.885 22.155 1.00 96.50 186 THR A C 1
ATOM 1452 O O . THR A 1 186 ? -11.339 4.552 21.018 1.00 96.50 186 THR A O 1
ATOM 1455 N N . GLU A 1 187 ? -12.723 5.687 22.376 1.00 96.69 187 GLU A N 1
ATOM 1456 C CA . GLU A 1 187 ? -13.487 6.310 21.290 1.00 96.69 187 GLU A CA 1
ATOM 1457 C C . GLU A 1 187 ? -12.569 7.084 20.326 1.00 96.69 187 GLU A C 1
ATOM 1459 O O . GLU A 1 187 ? -12.753 7.044 19.110 1.00 96.69 187 GLU A O 1
ATOM 1464 N N . ASN A 1 188 ? -11.527 7.735 20.855 1.00 97.50 188 ASN A N 1
ATOM 1465 C CA . ASN A 1 188 ? -10.548 8.459 20.049 1.00 97.50 188 ASN A CA 1
ATOM 1466 C C . ASN A 1 188 ? -9.725 7.522 19.157 1.00 97.50 188 ASN A C 1
ATOM 1468 O O . ASN A 1 188 ? -9.543 7.830 17.984 1.00 97.50 188 ASN A O 1
ATOM 1472 N N . SER A 1 189 ? -9.282 6.370 19.670 1.00 96.12 189 SER A N 1
ATOM 1473 C CA . SER A 1 189 ? -8.554 5.368 18.877 1.00 96.12 189 SER A CA 1
ATOM 1474 C C . SER A 1 189 ? -9.415 4.819 17.735 1.00 96.12 189 SER A C 1
ATOM 1476 O O . SER A 1 189 ? -8.939 4.670 16.612 1.00 96.12 189 SER A O 1
ATOM 1478 N N . ILE A 1 190 ? -10.702 4.580 17.999 1.00 96.62 190 ILE A N 1
ATOM 1479 C CA . ILE A 1 190 ? -11.670 4.114 16.997 1.00 96.62 190 ILE A CA 1
ATOM 1480 C C . ILE A 1 190 ? -11.901 5.182 15.916 1.00 96.62 190 ILE A C 1
ATOM 1482 O O . ILE A 1 190 ? -11.855 4.888 14.719 1.00 96.62 190 ILE A O 1
ATOM 1486 N N . LYS A 1 191 ? -12.092 6.447 16.316 1.00 97.69 19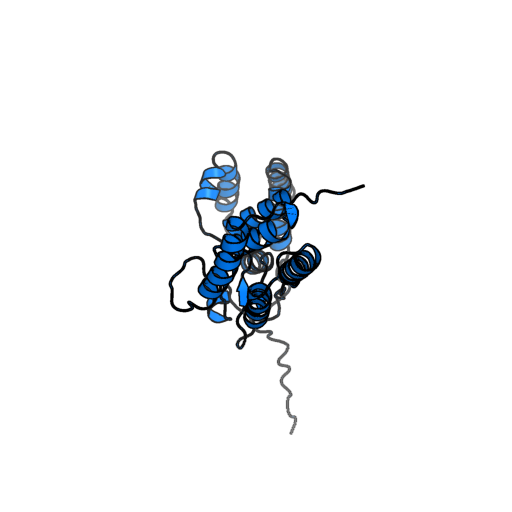1 LYS A N 1
ATOM 1487 C CA . LYS A 1 191 ? -12.203 7.577 15.377 1.00 97.69 191 LYS A CA 1
ATOM 1488 C C . LYS A 1 191 ? -10.946 7.735 14.529 1.00 97.69 191 LYS A C 1
ATOM 1490 O O . LYS A 1 191 ? -11.045 7.998 13.329 1.00 97.69 191 LYS A O 1
ATOM 1495 N N . GLU A 1 192 ? -9.776 7.581 15.141 1.00 97.44 192 GLU A N 1
ATOM 1496 C CA . GLU A 1 192 ? -8.487 7.668 14.463 1.00 97.44 192 GLU A CA 1
ATOM 1497 C C . GLU A 1 192 ? -8.341 6.566 13.407 1.00 97.44 192 GLU A C 1
ATOM 1499 O O . GLU A 1 192 ? -7.957 6.867 12.278 1.00 97.44 192 GLU A O 1
ATOM 1504 N N . TYR A 1 193 ? -8.741 5.331 13.726 1.00 98.25 193 TYR A N 1
ATOM 1505 C CA . TYR A 1 193 ? -8.773 4.220 12.775 1.00 98.25 193 TYR A CA 1
ATOM 1506 C C . TYR A 1 193 ? -9.649 4.512 11.555 1.00 98.25 193 TYR A C 1
ATOM 1508 O O . TYR A 1 193 ? -9.162 4.461 10.428 1.00 98.25 193 TYR A O 1
ATOM 1516 N N . PHE A 1 194 ? -10.923 4.871 11.747 1.00 98.19 194 PHE A N 1
ATOM 1517 C CA . PHE A 1 194 ? -11.818 5.116 10.608 1.00 98.19 194 PHE A CA 1
ATOM 1518 C C . PHE A 1 194 ? -11.394 6.340 9.795 1.00 98.19 194 PHE A C 1
ATOM 1520 O O . PHE A 1 194 ? -11.515 6.355 8.568 1.00 98.19 194 PHE A O 1
ATOM 1527 N N . SER A 1 195 ? -10.845 7.357 10.462 1.00 97.88 195 SER A N 1
ATOM 1528 C CA . SER A 1 195 ? -10.236 8.498 9.777 1.00 97.88 195 SER A CA 1
ATOM 1529 C C . SER A 1 195 ? -9.052 8.057 8.922 1.00 97.88 195 SER A C 1
ATOM 1531 O O . SER A 1 195 ? -8.900 8.551 7.808 1.00 97.88 195 SER A O 1
ATOM 1533 N N . SER A 1 196 ? -8.249 7.115 9.416 1.00 97.38 196 SER A N 1
ATOM 1534 C CA . SER A 1 196 ? -7.109 6.558 8.698 1.00 97.38 196 SER A CA 1
ATOM 1535 C C . SER A 1 196 ? -7.532 5.767 7.461 1.00 97.38 196 SER A C 1
ATOM 1537 O O . SER A 1 196 ? -7.065 6.077 6.366 1.00 97.38 196 SER A O 1
ATOM 1539 N N . VAL A 1 197 ? -8.522 4.872 7.586 1.00 97.56 197 VAL A N 1
ATOM 1540 C CA . VAL A 1 197 ? -9.134 4.161 6.445 1.00 97.56 197 VAL A CA 1
ATOM 1541 C C . VAL A 1 197 ? -9.613 5.159 5.386 1.00 97.56 197 VAL A C 1
ATOM 1543 O O . VAL A 1 197 ? -9.258 5.056 4.210 1.00 97.56 197 VAL A O 1
ATOM 1546 N N . LYS A 1 198 ? -10.373 6.182 5.801 1.00 96.75 198 LYS A N 1
ATOM 1547 C CA . LYS A 1 198 ? -10.884 7.220 4.896 1.00 96.75 198 LYS A CA 1
ATOM 1548 C C . LYS A 1 198 ? -9.753 7.986 4.208 1.00 96.75 198 LYS A C 1
ATOM 1550 O O . LYS A 1 198 ? -9.832 8.228 3.004 1.00 96.75 198 LYS A O 1
ATOM 1555 N N . ARG A 1 199 ? -8.705 8.371 4.943 1.00 95.19 199 ARG A N 1
ATOM 1556 C CA . ARG A 1 199 ? -7.541 9.057 4.369 1.00 95.19 199 ARG A CA 1
ATOM 1557 C C . ARG A 1 199 ? -6.811 8.163 3.374 1.00 95.19 199 ARG A C 1
ATOM 1559 O O . ARG A 1 199 ? -6.519 8.650 2.290 1.00 95.19 199 ARG A O 1
ATOM 1566 N N . SER A 1 200 ? -6.609 6.874 3.654 1.00 94.56 200 SER A N 1
ATOM 1567 C CA . SER A 1 200 ? -6.011 5.940 2.689 1.00 94.56 200 SER A CA 1
ATOM 1568 C C . SER A 1 200 ? -6.795 5.875 1.377 1.00 94.56 200 SER A C 1
ATOM 1570 O O . SER A 1 200 ? -6.183 5.943 0.312 1.00 94.56 200 SER A O 1
ATOM 1572 N N . VAL A 1 201 ? -8.133 5.820 1.439 1.00 94.88 201 VAL A N 1
ATOM 1573 C CA . VAL A 1 201 ? -8.990 5.867 0.239 1.00 94.88 201 VAL A CA 1
ATOM 1574 C C . VAL A 1 201 ? -8.790 7.178 -0.522 1.00 94.88 201 VAL A C 1
ATOM 1576 O O . VAL A 1 201 ? -8.600 7.157 -1.737 1.00 94.88 201 VAL A O 1
ATOM 1579 N N . LEU A 1 202 ? -8.796 8.321 0.169 1.00 92.31 202 LEU A N 1
ATOM 1580 C CA . LEU A 1 202 ? -8.587 9.630 -0.462 1.00 92.31 202 LEU A CA 1
ATOM 1581 C C . LEU A 1 202 ? -7.214 9.731 -1.135 1.00 92.31 202 LEU A C 1
ATOM 1583 O O . LEU A 1 202 ? -7.122 10.232 -2.252 1.00 92.31 202 LEU A O 1
ATOM 1587 N N . CYS A 1 203 ? -6.169 9.199 -0.501 1.00 89.94 203 CYS A N 1
ATOM 1588 C CA . CYS A 1 203 ? -4.810 9.233 -1.032 1.00 89.94 203 CYS A CA 1
ATOM 1589 C C . CYS A 1 203 ? -4.718 8.534 -2.396 1.00 89.94 203 CYS A C 1
ATOM 1591 O O . CYS A 1 203 ? -4.103 9.061 -3.317 1.00 89.94 203 CYS A O 1
ATOM 1593 N N . VAL A 1 204 ? -5.354 7.370 -2.559 1.00 90.69 204 VAL A N 1
ATOM 1594 C CA . VAL A 1 204 ? -5.254 6.598 -3.812 1.00 90.69 204 VAL A CA 1
ATOM 1595 C C . VAL A 1 204 ? -6.283 6.997 -4.874 1.00 90.69 204 VAL A C 1
ATOM 1597 O O . VAL A 1 204 ? -6.107 6.668 -6.044 1.00 90.69 204 VAL A O 1
ATOM 1600 N N . THR A 1 205 ? -7.357 7.693 -4.492 1.00 89.31 205 THR A N 1
ATOM 1601 C CA . THR A 1 205 ? -8.425 8.116 -5.421 1.00 89.31 205 THR A CA 1
ATOM 1602 C C . THR A 1 205 ? -8.196 9.512 -5.998 1.00 89.31 205 THR A C 1
ATOM 1604 O O . THR A 1 205 ? -8.680 9.808 -7.090 1.00 89.31 205 THR A O 1
ATOM 1607 N N . GLN A 1 206 ? -7.415 10.365 -5.329 1.00 82.81 206 GLN A N 1
ATOM 1608 C CA . GLN A 1 206 ? -7.056 11.707 -5.803 1.00 82.81 206 GLN A CA 1
ATOM 1609 C C . GLN A 1 206 ? -5.923 11.668 -6.846 1.00 82.81 206 GLN A C 1
ATOM 1611 O O . GLN A 1 206 ? -4.851 12.236 -6.654 1.00 82.81 206 GLN A O 1
ATOM 1616 N N . LEU A 1 207 ? -6.180 11.006 -7.979 1.00 62.69 207 LEU A N 1
ATOM 1617 C CA . LEU A 1 207 ? -5.223 10.768 -9.073 1.00 62.69 207 LEU A CA 1
ATOM 1618 C C . LEU A 1 207 ? -4.629 12.048 -9.696 1.00 62.69 207 LEU A C 1
ATOM 1620 O O . LEU A 1 207 ? -3.588 11.982 -10.349 1.00 62.69 207 LEU A O 1
ATOM 1624 N N . GLU A 1 208 ? -5.280 13.198 -9.507 1.00 58.12 208 GLU A N 1
ATOM 1625 C CA . GLU A 1 208 ? -4.902 14.479 -10.118 1.00 58.12 208 GLU A CA 1
ATOM 1626 C C . GLU A 1 208 ? -4.049 15.379 -9.218 1.00 58.12 208 GLU A C 1
ATOM 1628 O O . GLU A 1 208 ? -3.553 16.406 -9.682 1.00 58.12 208 GLU A O 1
ATOM 1633 N N . GLN A 1 209 ? -3.839 15.025 -7.946 1.00 55.22 209 GLN A N 1
ATOM 1634 C CA . GLN A 1 209 ? -3.018 15.866 -7.082 1.00 55.22 209 GLN A CA 1
ATOM 1635 C C . GLN A 1 209 ? -1.522 15.579 -7.292 1.00 55.22 209 GLN A C 1
ATOM 1637 O O . GLN A 1 209 ? -1.109 14.416 -7.288 1.00 55.22 209 GLN A O 1
ATOM 1642 N N . PRO A 1 210 ? -0.676 16.616 -7.429 1.00 56.50 210 PRO A N 1
ATOM 1643 C CA . PRO A 1 210 ? 0.778 16.487 -7.448 1.00 56.50 210 PRO A CA 1
ATOM 1644 C C . PRO A 1 210 ? 1.307 16.224 -6.028 1.00 56.50 210 PRO A C 1
ATOM 1646 O O . PRO A 1 210 ? 2.169 16.945 -5.533 1.00 56.50 210 PRO A O 1
ATOM 1649 N N . VAL A 1 211 ? 0.760 15.220 -5.335 1.00 56.50 211 VAL A N 1
ATOM 1650 C CA . VAL A 1 211 ? 1.307 14.767 -4.056 1.00 56.50 211 VAL A CA 1
ATOM 1651 C C . VAL A 1 211 ? 2.565 13.983 -4.392 1.00 56.50 211 VAL A C 1
ATOM 1653 O O . VAL A 1 211 ? 2.511 12.810 -4.761 1.00 56.50 211 VAL A O 1
ATOM 1656 N N . GLU A 1 212 ? 3.704 14.664 -4.350 1.00 63.16 212 GLU A N 1
ATOM 1657 C CA . GLU A 1 212 ? 4.978 13.981 -4.201 1.00 63.16 212 GLU A CA 1
ATOM 1658 C C . GLU A 1 212 ? 5.093 13.504 -2.742 1.00 63.16 212 GLU A C 1
ATOM 1660 O O . GLU A 1 212 ? 4.859 14.296 -1.824 1.00 63.16 212 GLU A O 1
ATOM 1665 N N . PRO A 1 213 ? 5.415 12.222 -2.504 1.00 74.06 213 PRO A N 1
ATOM 1666 C CA . PRO A 1 213 ? 5.717 11.187 -3.494 1.00 74.06 213 PRO A CA 1
ATOM 1667 C C . PRO A 1 213 ? 4.455 10.523 -4.081 1.00 74.06 213 PRO A C 1
ATOM 1669 O O . PRO A 1 213 ? 3.493 10.228 -3.371 1.00 74.06 213 PRO A O 1
ATOM 1672 N N . ARG A 1 214 ? 4.487 10.192 -5.383 1.00 86.25 214 ARG A N 1
ATOM 1673 C CA . ARG A 1 214 ? 3.395 9.447 -6.036 1.00 86.25 214 ARG A CA 1
ATOM 1674 C C . ARG A 1 214 ? 3.219 8.074 -5.390 1.00 86.25 214 ARG A C 1
ATOM 1676 O O . ARG A 1 214 ? 4.207 7.375 -5.151 1.00 86.25 214 ARG A O 1
ATOM 1683 N N . ILE A 1 215 ? 1.966 7.680 -5.169 1.00 91.00 215 ILE A N 1
ATOM 1684 C CA . ILE A 1 215 ? 1.597 6.411 -4.518 1.00 91.00 215 ILE A CA 1
ATOM 1685 C C . ILE A 1 215 ? 0.901 5.419 -5.454 1.00 91.00 215 ILE A C 1
ATOM 1687 O O . ILE A 1 215 ? 1.020 4.218 -5.232 1.00 91.00 215 ILE A O 1
ATOM 1691 N N . VAL A 1 216 ? 0.215 5.894 -6.502 1.00 92.69 216 VAL A N 1
ATOM 1692 C CA . VAL A 1 216 ? -0.459 5.050 -7.503 1.00 92.69 216 VAL A CA 1
ATOM 1693 C C . VAL A 1 216 ? 0.314 5.071 -8.817 1.00 92.69 216 VAL A C 1
ATOM 1695 O O . VAL A 1 216 ? 0.676 6.130 -9.331 1.00 92.69 216 VAL A O 1
ATOM 1698 N N . PHE A 1 217 ? 0.532 3.887 -9.378 1.00 92.69 217 PHE A N 1
ATOM 1699 C CA . PHE A 1 217 ? 1.383 3.660 -10.531 1.00 92.69 217 PHE A CA 1
ATOM 1700 C C . PHE A 1 217 ? 0.640 2.879 -11.612 1.00 92.69 217 PHE A C 1
ATOM 1702 O O . PHE A 1 217 ? 0.193 1.754 -11.396 1.00 92.69 217 PHE A O 1
ATOM 1709 N N . ASN A 1 218 ? 0.565 3.468 -12.804 1.00 94.00 218 ASN A N 1
ATOM 1710 C CA . ASN A 1 218 ? 0.465 2.710 -14.051 1.00 94.00 218 ASN A CA 1
ATOM 1711 C C . ASN A 1 218 ? 1.879 2.497 -14.620 1.00 94.00 218 ASN A C 1
ATOM 1713 O O . ASN A 1 218 ? 2.839 3.094 -14.127 1.00 94.00 218 ASN A O 1
ATOM 1717 N N . ARG A 1 219 ? 2.011 1.723 -15.707 1.00 94.75 219 ARG A N 1
ATOM 1718 C CA . ARG A 1 219 ? 3.310 1.486 -16.369 1.00 94.75 219 ARG A CA 1
ATOM 1719 C C . ARG A 1 219 ? 4.092 2.773 -16.637 1.00 94.75 219 ARG A C 1
ATOM 1721 O O . ARG A 1 219 ? 5.280 2.828 -16.350 1.00 94.75 219 ARG A O 1
ATOM 1728 N N . LYS A 1 220 ? 3.445 3.791 -17.212 1.00 94.00 220 LYS A N 1
ATOM 1729 C CA . LYS A 1 220 ? 4.116 5.033 -17.622 1.00 94.00 220 LYS A CA 1
ATOM 1730 C C . LYS A 1 220 ? 4.674 5.779 -16.410 1.00 94.00 220 LYS A C 1
ATOM 1732 O O . LYS A 1 220 ? 5.830 6.183 -16.430 1.00 94.00 220 LYS A O 1
ATOM 1737 N N . VAL A 1 221 ? 3.861 5.937 -15.367 1.00 92.38 221 VAL A N 1
ATOM 1738 C CA . VAL A 1 221 ? 4.253 6.613 -14.124 1.00 92.38 221 VAL A CA 1
ATOM 1739 C C . VAL A 1 221 ? 5.338 5.818 -13.405 1.00 92.38 221 VAL A C 1
ATOM 1741 O O . VAL A 1 221 ? 6.312 6.409 -12.964 1.00 92.38 221 VAL A O 1
ATOM 1744 N N . PHE A 1 222 ? 5.219 4.490 -13.343 1.00 92.94 222 PHE A N 1
ATOM 1745 C CA . PHE A 1 222 ? 6.234 3.605 -12.769 1.00 92.94 222 PHE A CA 1
ATOM 1746 C C . PHE A 1 222 ? 7.590 3.760 -13.469 1.00 92.94 222 PHE A C 1
ATOM 1748 O O . PHE A 1 222 ? 8.602 4.029 -12.826 1.00 92.94 222 PHE A O 1
ATOM 1755 N N . GLU A 1 223 ? 7.609 3.642 -14.798 1.00 94.25 223 GLU A N 1
ATOM 1756 C CA . GLU A 1 223 ? 8.837 3.754 -15.587 1.00 94.25 223 GLU A CA 1
ATOM 1757 C C . GLU A 1 223 ? 9.463 5.153 -15.464 1.00 94.25 223 GLU A C 1
ATOM 1759 O O . GLU A 1 223 ? 10.678 5.278 -15.324 1.00 94.25 223 GLU A O 1
ATOM 1764 N N . GLN A 1 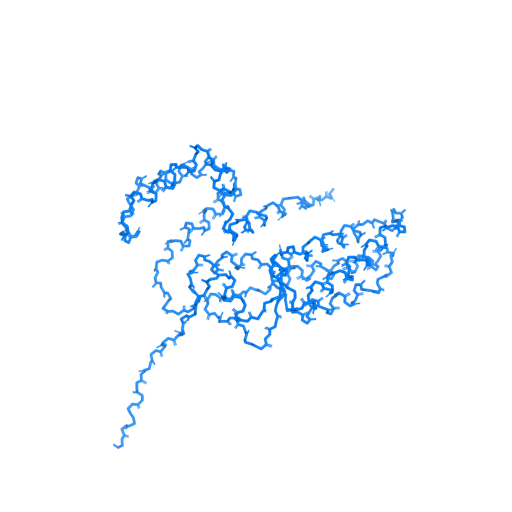224 ? 8.643 6.206 -15.432 1.00 92.69 224 GLN A N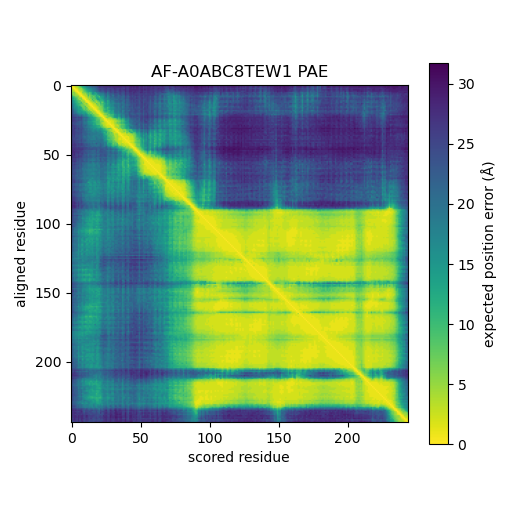 1
ATOM 1765 C CA . GLN A 1 224 ? 9.111 7.582 -15.275 1.00 92.69 224 GLN A CA 1
ATOM 1766 C C . GLN A 1 224 ? 9.670 7.868 -13.872 1.00 92.69 224 GLN A C 1
ATOM 1768 O O . GLN A 1 224 ? 10.776 8.395 -13.761 1.00 92.69 224 GLN A O 1
ATOM 1773 N N . GLU A 1 225 ? 8.928 7.523 -12.817 1.00 90.19 225 GLU A N 1
ATOM 1774 C CA . GLU A 1 225 ? 9.286 7.806 -11.420 1.00 90.19 225 GLU A CA 1
ATOM 1775 C C . GLU A 1 225 ? 10.618 7.149 -11.044 1.00 90.19 225 GLU A C 1
ATOM 1777 O O . GLU A 1 225 ? 11.511 7.787 -10.490 1.00 90.19 225 GLU A O 1
ATOM 1782 N N . PHE A 1 226 ? 10.778 5.872 -11.397 1.00 89.81 226 PHE A N 1
ATOM 1783 C CA . PHE A 1 226 ? 11.965 5.089 -11.054 1.00 89.81 226 PHE A CA 1
ATOM 1784 C C . PHE A 1 226 ? 13.068 5.172 -12.123 1.00 89.81 226 PHE A C 1
ATOM 1786 O O . PHE A 1 226 ? 14.091 4.487 -12.021 1.00 89.81 226 PHE A O 1
ATOM 1793 N N . LYS A 1 227 ? 12.893 6.029 -13.142 1.00 91.38 227 LYS A N 1
ATOM 1794 C CA . LYS A 1 227 ? 13.832 6.234 -14.261 1.00 91.38 227 LYS A CA 1
ATOM 1795 C C . LYS A 1 227 ? 14.214 4.915 -14.944 1.00 91.38 227 LYS A C 1
ATOM 1797 O O . LYS A 1 227 ? 15.389 4.648 -15.198 1.00 91.38 227 LYS A O 1
ATOM 1802 N N . LEU A 1 228 ? 13.213 4.078 -15.202 1.00 91.25 228 LEU A N 1
ATOM 1803 C CA . LEU A 1 228 ? 13.361 2.767 -15.820 1.00 91.25 228 LEU A CA 1
ATOM 1804 C C . LEU A 1 228 ? 13.043 2.832 -17.314 1.00 91.25 228 LEU A C 1
ATOM 1806 O O . LEU A 1 228 ? 12.022 3.368 -17.734 1.00 91.25 228 LEU A O 1
ATOM 1810 N N . GLY A 1 229 ? 13.897 2.213 -18.117 1.00 92.81 229 GLY A N 1
ATOM 1811 C CA . GLY A 1 229 ? 13.622 1.844 -19.496 1.00 92.81 229 GLY A CA 1
ATOM 1812 C C . GLY A 1 229 ? 13.356 0.345 -19.628 1.00 92.81 229 GLY A C 1
ATOM 1813 O O . GLY A 1 229 ? 13.756 -0.455 -18.782 1.00 92.81 229 GLY A O 1
ATOM 1814 N N . TRP A 1 230 ? 12.697 -0.044 -20.718 1.00 94.25 230 TRP A N 1
ATOM 1815 C CA . TRP A 1 230 ? 12.404 -1.440 -21.044 1.00 94.25 230 TRP A CA 1
ATOM 1816 C C . TRP A 1 230 ? 13.079 -1.854 -22.353 1.00 94.25 230 TRP A C 1
ATOM 1818 O O . TRP A 1 230 ? 12.835 -1.237 -23.391 1.00 94.25 230 TRP A O 1
ATOM 1828 N N . LYS A 1 231 ? 13.892 -2.915 -22.321 1.00 92.25 231 LYS A N 1
ATOM 1829 C CA . LYS A 1 231 ? 14.416 -3.580 -23.523 1.00 92.25 231 LYS A CA 1
ATOM 1830 C C . LYS A 1 231 ? 13.540 -4.794 -23.843 1.00 92.25 231 LYS A C 1
ATOM 1832 O O . LYS A 1 231 ? 13.429 -5.673 -22.990 1.00 92.25 231 LYS A O 1
ATOM 1837 N N . PRO A 1 232 ? 12.893 -4.861 -25.017 1.00 88.06 232 PRO A N 1
ATOM 1838 C CA . PRO A 1 232 ? 12.139 -6.047 -25.405 1.00 88.06 232 PRO A CA 1
ATOM 1839 C C . PRO A 1 232 ? 13.075 -7.240 -25.608 1.00 88.06 232 PRO A C 1
ATOM 1841 O O . PRO A 1 232 ? 14.250 -7.061 -25.931 1.00 88.06 232 PRO A O 1
ATOM 1844 N N . ASP A 1 233 ? 12.541 -8.446 -25.425 1.00 86.38 233 ASP A N 1
ATOM 1845 C CA . ASP A 1 233 ? 13.240 -9.660 -25.832 1.00 86.38 233 ASP A CA 1
ATOM 1846 C C . ASP A 1 233 ? 13.385 -9.654 -27.356 1.00 86.38 233 ASP A C 1
ATOM 1848 O O . ASP A 1 233 ? 12.396 -9.527 -28.077 1.00 86.38 233 ASP A O 1
ATOM 1852 N N . GLN A 1 234 ? 14.628 -9.708 -27.832 1.00 75.69 234 GLN A N 1
ATOM 1853 C CA . GLN A 1 234 ? 14.951 -9.770 -29.258 1.00 75.69 234 GLN A CA 1
ATOM 1854 C C . GLN A 1 234 ? 14.996 -11.212 -29.773 1.00 75.69 234 GLN A C 1
ATOM 1856 O O . GLN A 1 234 ? 15.522 -11.418 -30.864 1.00 75.69 234 GLN A O 1
ATOM 1861 N N . GLY A 1 235 ? 14.497 -12.175 -28.980 1.00 66.75 235 GLY A N 1
ATOM 1862 C CA . GLY A 1 235 ? 14.497 -13.612 -29.248 1.00 66.75 235 GLY A CA 1
ATOM 1863 C C . GLY A 1 235 ? 14.542 -13.940 -30.734 1.00 66.75 235 GLY A C 1
ATOM 1864 O O . GLY A 1 235 ? 13.629 -13.550 -31.460 1.00 66.75 235 GLY A O 1
ATOM 1865 N N . ASP A 1 236 ? 15.643 -14.594 -31.134 1.00 53.19 236 ASP A N 1
ATOM 1866 C CA . ASP A 1 236 ? 16.006 -15.018 -32.489 1.00 53.19 236 ASP A CA 1
ATOM 1867 C C . ASP A 1 236 ? 14.830 -14.914 -33.463 1.00 53.19 236 ASP A C 1
ATOM 1869 O O . ASP A 1 236 ? 14.016 -15.833 -33.610 1.00 53.19 236 ASP A O 1
ATOM 1873 N N . HIS A 1 237 ? 14.757 -13.792 -34.180 1.00 51.91 237 HIS A N 1
ATOM 1874 C CA . HIS A 1 237 ? 14.085 -13.768 -35.466 1.00 51.91 237 HIS A CA 1
ATOM 1875 C C . HIS A 1 237 ? 14.892 -14.669 -36.407 1.00 51.91 237 HIS A C 1
ATOM 1877 O O . HIS A 1 237 ? 15.598 -14.182 -37.284 1.00 51.91 237 HIS A O 1
ATOM 1883 N N . SER A 1 238 ? 14.811 -15.990 -36.216 1.00 45.72 238 SER A N 1
ATOM 1884 C CA . SER A 1 238 ? 15.111 -16.944 -37.269 1.00 45.72 238 SER A CA 1
ATOM 1885 C C . SER A 1 238 ? 14.119 -16.614 -38.379 1.00 45.72 238 SER A C 1
ATOM 1887 O O . SER A 1 238 ? 12.907 -16.766 -38.177 1.00 45.72 238 SER A O 1
ATOM 1889 N N . PRO A 1 239 ? 14.572 -16.050 -39.510 1.00 47.50 239 PRO A N 1
ATOM 1890 C CA . PRO A 1 239 ? 13.669 -15.783 -40.601 1.00 47.50 239 PRO A CA 1
ATOM 1891 C C . PRO A 1 239 ? 13.192 -17.155 -41.055 1.00 47.50 239 PRO A C 1
ATOM 1893 O O . PRO A 1 239 ? 13.980 -17.960 -41.552 1.00 47.50 239 PRO A O 1
ATOM 1896 N N . TYR A 1 240 ? 11.907 -17.445 -40.871 1.00 48.91 240 TYR A N 1
ATOM 1897 C CA . TYR A 1 240 ? 11.265 -18.513 -41.615 1.00 48.91 240 TYR A CA 1
ATOM 1898 C C . TYR A 1 240 ? 11.408 -18.144 -43.093 1.00 48.91 240 TYR A C 1
ATOM 1900 O O . TYR A 1 240 ? 10.604 -17.399 -43.653 1.00 48.91 240 TYR A O 1
ATOM 1908 N N . ILE A 1 241 ? 12.491 -18.616 -43.715 1.00 49.00 241 ILE A N 1
ATOM 1909 C CA . ILE A 1 241 ? 12.650 -18.650 -45.158 1.00 49.00 241 ILE A CA 1
ATOM 1910 C C . ILE A 1 241 ? 11.555 -19.601 -45.624 1.00 49.00 241 ILE A C 1
ATOM 1912 O O . ILE A 1 241 ? 11.713 -20.821 -45.600 1.00 49.00 241 ILE A O 1
ATOM 1916 N N . LEU A 1 242 ? 10.414 -19.029 -46.002 1.00 47.50 242 LEU A N 1
ATOM 1917 C CA . LEU A 1 242 ? 9.423 -19.695 -46.829 1.00 47.50 242 LEU A CA 1
ATOM 1918 C C . LEU A 1 242 ? 10.127 -20.051 -48.143 1.00 47.50 242 LEU A C 1
ATOM 1920 O O . LEU A 1 242 ? 10.188 -19.239 -49.066 1.00 47.50 242 LEU A O 1
ATOM 1924 N N . LYS A 1 243 ? 10.716 -21.250 -48.206 1.00 44.31 243 LYS A N 1
ATOM 1925 C CA . LYS A 1 243 ? 11.091 -21.870 -49.474 1.00 44.31 243 LYS A CA 1
ATOM 1926 C C . LYS A 1 243 ? 9.789 -22.100 -50.241 1.00 44.31 243 LYS A C 1
ATOM 1928 O O . LYS A 1 243 ? 8.971 -22.916 -49.823 1.00 44.31 243 LYS A O 1
ATOM 1933 N N . ARG A 1 244 ? 9.591 -21.295 -51.284 1.00 59.22 244 ARG A N 1
ATOM 1934 C CA . ARG A 1 244 ? 8.637 -21.565 -52.362 1.00 59.22 244 ARG A CA 1
ATOM 1935 C C . ARG A 1 244 ? 9.174 -22.668 -53.259 1.00 59.22 244 ARG A C 1
ATOM 1937 O O . ARG A 1 244 ? 10.417 -22.729 -53.406 1.00 59.22 244 ARG A O 1
#

Secondary structure (DSSP, 8-state):
------HHHHHHHHHHHHHHHS--HHHHHHTTTTTHHHHHHHHTS-S--GGG--HHHHHHHHHHHTTS-HHHHHHHHHHHHHHS--S--SSEEESHHHHHHHHTS-EEEHHHHHHHHHHHTT---SHHHHHHHHHHHHHHHHS--PPPTTSPPPSS--EEETTSTTHHHHHHHHHHHHTS-GGG--HHHHHHHHHHHHHHHHHHH-TTS--SSP-EE-HHHHHHHTT-EEEPP-TT--------

InterPro domains:
  IPR001337 Tobacco mosaic virus-like, coat protein [PF00721] (99-231)
  IPR036417 Tobacco mosaic virus-like, c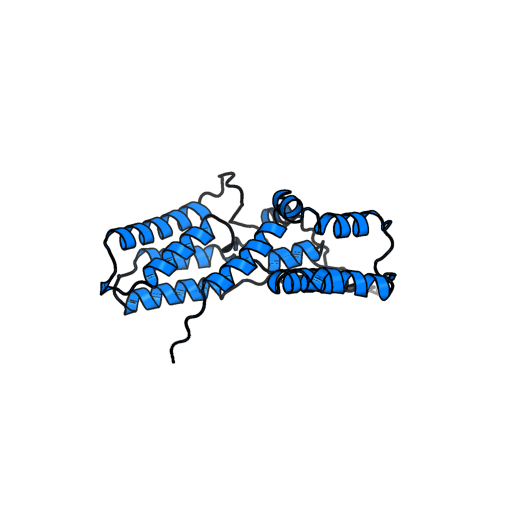oat protein superfamily [G3DSA:1.20.120.70] (102-235)

Organism: NCBI:txid185542

pLDDT: mean 71.59, std 24.08, range [23.75, 98.25]

Sequence (244 aa):
IFGLFDVHGFFNVQLVALKVCEPTGELLRTLDRRGKRIIDFVDDQPTKKLSGINRASKKAIFEAVTGLGEELLLLLGSILMNIVDDGSTNYGYYPRLNFNCVNMLRFAKLESFLSVLGELGSVSFDDLHSGSARAKLLDLLESQFSFKPNTRFPSSELYVCLDRGPVLGEIAIMLRVLATPSRLMTENSIKEYFSSVKRSVLCVTQLEQPVEPRIVFNRKVFEQEFKLGWKPDQGDHSPYILKR